Protein AF-A0A7S0SB51-F1 (afdb_monomer_lite)

Sequence (280 aa):
MEPLKCNVMHIVRYIAYLGTLGTIKASSMQPYLSAINRLYMDHKLQQVALGPLVVDAVAGLAGMQQAIATSSRRAPLPAAVAKAFHDKAGGQAADISAPLLLFRNNLSTITSFMYFNRSDTTHSLHEGDLSVDPIENSDRQIRLFPRQRKGQKRVAATKIDAALIPVDAHPRFASMIIEFKRRRADAYVAAGVKPPLQLWAIPGDRPSTWTSEYARAAGIFMDVAQPSQWTSVRCKSHWRSSRTDSLLRRLGEKQRCGPRLHRPNSATLKGGSFLLRLAF

Secondary structure (DSSP, 8-state):
-PPP---HHHHHHHHHHHHHH--S-GGG-HHHHHHHHHHHHHTTPPP-S-SHHHHHHHHHHHHHHS--------PPPPHHHHHHHHHHHHHHHH-TTS-HHHHHHHHHHHHHHHTT--HHHHTT-BGGGEEE--TT-SS-EEEE--S--TTSS---GGGSPPEEEETTT-HHHHHHHHHHHHHHHHHHHHHT-PPPSBTT--TT--TTT---HHHHHHHHTTTT---TT---------------------------------------------------

Organism: NCBI:txid81844

Structure (mmCIF, N/CA/C/O backbone):
data_AF-A0A7S0SB51-F1
#
_entry.id   AF-A0A7S0SB51-F1
#
loop_
_atom_site.group_PDB
_atom_site.id
_atom_site.type_symbol
_atom_site.label_atom_id
_atom_site.label_alt_id
_atom_site.label_comp_id
_atom_site.label_asym_id
_atom_site.label_entity_id
_atom_site.label_seq_id
_atom_site.pdbx_PDB_ins_code
_atom_site.Cartn_x
_atom_site.Cartn_y
_atom_site.Cartn_z
_atom_site.occupancy
_atom_site.B_iso_or_equiv
_atom_site.auth_seq_id
_atom_site.auth_comp_id
_atom_site.auth_asym_id
_atom_site.auth_atom_id
_atom_site.pdbx_PDB_model_num
ATOM 1 N N . MET A 1 1 ? -30.949 20.605 47.393 1.00 63.78 1 MET A N 1
ATOM 2 C CA . MET A 1 1 ? -31.693 19.368 47.077 1.00 63.78 1 MET A CA 1
ATOM 3 C C . MET A 1 1 ? -30.671 18.251 47.066 1.00 63.78 1 MET A C 1
ATOM 5 O O . MET A 1 1 ? -29.722 18.365 46.309 1.00 63.78 1 MET A O 1
ATOM 9 N N . GLU A 1 2 ? -30.781 17.259 47.946 1.00 75.81 2 GLU A N 1
ATOM 10 C CA . GLU A 1 2 ? -29.785 16.181 48.023 1.00 75.81 2 GLU A CA 1
ATOM 11 C C . GLU A 1 2 ? -29.862 15.290 46.764 1.00 75.81 2 GLU A C 1
ATOM 13 O O . GLU A 1 2 ? -30.969 14.933 46.347 1.00 75.81 2 GLU A O 1
ATOM 18 N N . PRO A 1 3 ? -28.733 14.953 46.111 1.00 78.38 3 PRO A N 1
ATOM 19 C CA . P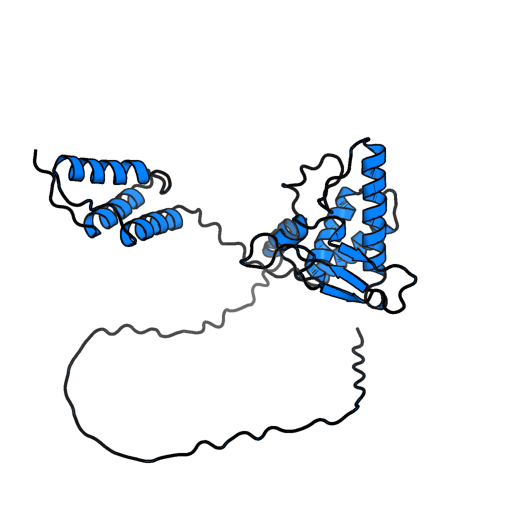RO A 1 3 ? -28.739 14.118 44.919 1.00 78.38 3 PRO A CA 1
ATOM 20 C C . PRO A 1 3 ? -29.144 12.684 45.268 1.00 78.38 3 PRO A C 1
ATOM 22 O O . PRO A 1 3 ? -28.721 12.120 46.277 1.00 78.38 3 PRO A O 1
ATOM 25 N N . LEU A 1 4 ? -29.936 12.064 44.391 1.00 83.31 4 LEU A N 1
ATOM 26 C CA . LEU A 1 4 ? -30.319 10.658 44.516 1.00 83.31 4 LEU A CA 1
ATOM 27 C C . LEU A 1 4 ? -29.074 9.771 44.604 1.00 83.31 4 LEU A C 1
ATOM 29 O O . LEU A 1 4 ? -28.186 9.861 43.751 1.00 83.31 4 LEU A O 1
ATOM 33 N N . LYS A 1 5 ? -29.038 8.881 45.603 1.00 84.69 5 LYS A N 1
ATOM 34 C CA . LYS A 1 5 ? -27.945 7.918 45.796 1.00 84.69 5 LYS A CA 1
ATOM 35 C C . LYS A 1 5 ? -27.856 6.966 44.601 1.00 84.69 5 LYS A C 1
ATOM 37 O O . LYS A 1 5 ? -28.712 6.110 44.390 1.00 84.69 5 LYS A O 1
ATOM 42 N N . CYS A 1 6 ? -26.789 7.110 43.826 1.00 87.06 6 CYS A N 1
ATOM 43 C CA . CYS A 1 6 ? -26.479 6.341 42.631 1.00 87.06 6 CYS A CA 1
ATOM 44 C C . CYS A 1 6 ? -25.198 5.530 42.867 1.00 87.06 6 CYS A C 1
ATOM 46 O O . CYS A 1 6 ? -24.332 5.928 43.639 1.00 87.06 6 CYS A O 1
ATOM 48 N N . ASN A 1 7 ? -25.068 4.386 42.198 1.00 91.12 7 ASN A N 1
ATOM 49 C CA . ASN A 1 7 ? -23.834 3.607 42.153 1.00 91.12 7 ASN A CA 1
ATOM 50 C C . ASN A 1 7 ? -23.435 3.399 40.686 1.00 91.12 7 ASN A C 1
ATOM 52 O O . ASN A 1 7 ? -24.185 3.747 39.772 1.00 91.12 7 ASN A O 1
ATOM 56 N N . VAL A 1 8 ? -22.265 2.808 40.448 1.00 93.19 8 VAL A N 1
ATOM 57 C CA . VAL A 1 8 ? -21.744 2.603 39.086 1.00 93.19 8 VAL A CA 1
ATOM 58 C C . VAL A 1 8 ? -22.710 1.780 38.216 1.00 93.19 8 VAL A C 1
ATOM 60 O O . VAL A 1 8 ? -22.876 2.070 37.034 1.00 93.19 8 VAL A O 1
ATOM 63 N N . MET A 1 9 ? -23.428 0.806 38.788 1.00 94.12 9 MET A N 1
ATOM 64 C CA . MET A 1 9 ? -24.384 -0.019 38.036 1.00 94.12 9 MET A CA 1
ATOM 65 C C . MET A 1 9 ? -25.590 0.775 37.531 1.00 94.12 9 MET A C 1
ATOM 67 O O . MET A 1 9 ? -26.112 0.480 36.456 1.00 94.12 9 MET A O 1
ATOM 71 N N . HIS A 1 10 ? -26.028 1.795 38.266 1.00 94.94 10 HIS A N 1
ATOM 72 C CA . HIS A 1 10 ? -27.070 2.703 37.793 1.00 94.94 10 HIS A CA 1
ATOM 73 C C . HIS A 1 10 ? -26.591 3.533 36.594 1.00 94.94 10 HIS A C 1
ATOM 75 O O . HIS A 1 10 ? -27.364 3.729 35.660 1.00 94.94 10 HIS A O 1
ATOM 81 N N . ILE A 1 11 ? -25.313 3.928 36.555 1.00 95.19 11 ILE A N 1
ATOM 82 C CA . ILE A 1 11 ? -24.723 4.615 35.393 1.00 95.19 11 ILE A CA 1
ATOM 83 C C . ILE A 1 11 ? -24.683 3.693 34.173 1.00 95.19 11 ILE A C 1
ATOM 85 O O . ILE A 1 11 ? -25.083 4.095 33.084 1.00 95.19 11 ILE A O 1
ATOM 89 N N . VAL A 1 12 ? -24.276 2.434 34.350 1.00 94.75 12 VAL A N 1
ATOM 90 C CA . VAL A 1 12 ? -24.283 1.437 33.265 1.00 94.75 12 VAL A CA 1
ATOM 91 C C . VAL A 1 12 ? -25.701 1.219 32.725 1.00 94.75 12 VAL A C 1
ATOM 93 O O . VAL A 1 12 ? -25.907 1.219 31.512 1.00 94.75 12 VAL A O 1
ATOM 96 N N . ARG A 1 13 ? -26.700 1.092 33.612 1.00 94.44 13 ARG A N 1
ATOM 97 C CA . ARG A 1 13 ? -28.117 0.977 33.221 1.00 94.44 13 ARG A CA 1
ATOM 98 C C . ARG A 1 13 ? -28.613 2.218 32.486 1.00 94.44 13 ARG A C 1
ATOM 100 O O . ARG A 1 13 ? -29.342 2.080 31.511 1.00 94.44 13 ARG A O 1
ATOM 107 N N . TYR A 1 14 ? -28.202 3.405 32.923 1.00 93.94 14 TYR A N 1
ATOM 108 C CA . TYR A 1 14 ? -28.533 4.659 32.255 1.00 93.94 14 TYR A CA 1
ATOM 109 C C . TYR A 1 14 ? -27.960 4.710 30.833 1.00 93.94 14 TYR A C 1
ATOM 111 O O . TYR A 1 14 ? -28.700 4.999 29.899 1.00 93.94 14 TYR A O 1
ATOM 119 N N . ILE A 1 15 ? -26.691 4.335 30.637 1.00 93.69 15 ILE A N 1
ATOM 120 C CA . ILE A 1 15 ? -26.066 4.252 29.303 1.00 93.69 15 ILE A CA 1
ATOM 121 C C . ILE A 1 15 ? -26.813 3.254 28.409 1.00 93.69 15 ILE A C 1
ATOM 123 O O . ILE A 1 15 ? -27.114 3.567 27.258 1.00 93.69 15 ILE A O 1
ATOM 127 N N . ALA A 1 16 ? -27.152 2.074 28.936 1.00 91.50 16 ALA A N 1
ATOM 128 C CA . ALA A 1 16 ? -27.922 1.076 28.197 1.00 91.50 16 ALA A CA 1
ATOM 129 C C . ALA A 1 16 ? -29.308 1.609 27.801 1.00 91.50 16 ALA A C 1
ATOM 131 O O . ALA A 1 16 ? -29.707 1.471 26.647 1.00 91.50 16 ALA A O 1
ATOM 132 N N . TYR A 1 17 ? -30.008 2.278 28.723 1.00 92.19 17 TYR A N 1
ATOM 133 C CA . TYR A 1 17 ? -31.295 2.918 28.453 1.00 92.19 17 TYR A CA 1
ATOM 134 C C . TYR A 1 17 ? -31.185 3.979 27.350 1.00 92.19 17 TYR A C 1
ATOM 136 O O . TYR A 1 17 ? -31.939 3.925 26.379 1.00 92.19 17 TYR A O 1
ATOM 144 N N . LEU A 1 18 ? -30.202 4.883 27.419 1.00 89.25 18 LEU A N 1
ATOM 145 C CA . LEU A 1 18 ? -29.954 5.851 26.343 1.00 89.25 18 LEU A CA 1
ATOM 146 C C . LEU A 1 18 ? -29.673 5.163 24.999 1.00 89.25 18 LEU A C 1
ATOM 148 O O . LEU A 1 18 ? -30.124 5.638 23.957 1.00 89.25 18 LEU A O 1
ATOM 152 N N . GLY A 1 19 ? -28.981 4.023 25.023 1.00 85.81 19 GLY A N 1
ATOM 153 C CA . GLY A 1 19 ? -28.773 3.184 23.847 1.00 85.81 19 GLY A CA 1
ATOM 154 C C . GLY A 1 19 ? -30.068 2.646 23.242 1.00 85.81 19 GLY A C 1
ATOM 155 O O . GLY A 1 19 ? -30.216 2.683 22.024 1.00 85.81 19 GLY A O 1
ATOM 156 N N . THR A 1 20 ? -31.025 2.211 24.070 1.00 85.12 20 THR A N 1
ATOM 157 C CA . THR A 1 20 ? -32.335 1.720 23.596 1.00 85.12 20 THR A CA 1
ATOM 158 C C . THR A 1 20 ? -33.191 2.802 22.943 1.00 85.12 20 THR A C 1
ATOM 160 O O . THR A 1 20 ? -33.968 2.495 22.046 1.00 85.12 20 THR A O 1
ATOM 163 N N . LEU A 1 21 ? -33.019 4.068 23.338 1.00 86.62 21 LEU A N 1
ATOM 164 C CA . LEU A 1 21 ? -33.712 5.191 22.704 1.00 86.62 21 LEU A CA 1
ATOM 165 C C . LEU A 1 21 ? -33.183 5.481 21.293 1.00 86.62 21 LEU A C 1
ATOM 167 O O . LEU A 1 21 ? -33.883 6.091 20.492 1.00 86.62 21 LEU A O 1
ATOM 171 N N . GLY A 1 22 ? -31.942 5.087 20.985 1.00 81.69 22 GLY A N 1
ATOM 172 C CA . GLY A 1 22 ? -31.331 5.269 19.664 1.00 81.69 22 GLY A CA 1
ATOM 173 C C . GLY A 1 22 ? -31.054 6.726 19.267 1.00 81.69 22 GLY A C 1
ATOM 174 O O . GLY A 1 22 ? -30.570 6.980 18.167 1.00 81.69 22 GLY A O 1
ATOM 175 N N . THR A 1 23 ? -31.327 7.694 20.144 1.00 84.31 23 THR A N 1
ATOM 176 C CA . THR A 1 23 ? -31.226 9.132 19.849 1.00 84.31 23 THR A CA 1
ATOM 177 C C . THR A 1 23 ? -29.846 9.722 20.128 1.00 84.31 23 THR A C 1
ATOM 179 O O . THR A 1 23 ? -29.511 10.772 19.579 1.00 84.31 23 THR A O 1
ATOM 182 N N . ILE A 1 24 ? -29.022 9.074 20.961 1.00 85.62 24 ILE A N 1
ATOM 183 C CA . ILE A 1 24 ? -27.742 9.634 21.411 1.00 85.62 24 ILE A CA 1
ATOM 184 C C . ILE A 1 24 ? -26.576 8.743 20.995 1.00 85.62 24 ILE A C 1
ATOM 186 O O . ILE A 1 24 ? -26.528 7.563 21.331 1.00 85.62 24 ILE A O 1
ATOM 190 N N . LYS A 1 25 ? -25.588 9.329 20.312 1.00 86.00 25 LYS A N 1
ATOM 191 C CA . LYS A 1 25 ? -24.349 8.645 19.920 1.00 86.00 25 LYS A CA 1
ATOM 192 C C . LYS A 1 25 ? -23.426 8.416 21.119 1.00 86.00 25 LYS A C 1
ATOM 194 O O . LYS A 1 25 ? -23.306 9.280 21.986 1.00 86.00 25 LYS A O 1
ATOM 199 N N . ALA A 1 26 ? -22.677 7.316 21.114 1.00 88.81 26 ALA A N 1
ATOM 200 C CA . ALA A 1 26 ? -21.684 6.996 22.140 1.00 88.81 26 ALA A CA 1
ATOM 201 C C . ALA A 1 26 ? -20.622 8.101 22.298 1.00 88.81 26 ALA A C 1
ATOM 203 O O . ALA A 1 26 ? -20.238 8.447 23.413 1.00 88.81 26 ALA A O 1
ATOM 204 N N . SER A 1 27 ? -20.211 8.735 21.191 1.00 87.56 27 SER A N 1
ATOM 205 C CA . SER A 1 27 ? -19.288 9.883 21.194 1.00 87.56 27 SER A CA 1
ATOM 206 C C . SER A 1 27 ? -19.827 11.105 21.946 1.00 87.56 27 SER A C 1
ATOM 208 O O . SER A 1 27 ? -19.060 11.978 22.338 1.00 87.56 27 SER A O 1
ATOM 210 N N . SER A 1 28 ? -21.142 11.175 22.149 1.00 89.75 28 SER A N 1
ATOM 211 C CA . SER A 1 28 ? -21.836 12.262 22.837 1.00 89.75 28 SER A CA 1
ATOM 212 C C . SER A 1 28 ? -22.124 11.942 24.308 1.00 89.75 28 SER A C 1
ATOM 214 O O . SER A 1 28 ? -22.851 12.697 24.943 1.00 89.75 28 SER A O 1
ATOM 216 N N . MET A 1 29 ? -21.582 10.852 24.872 1.00 90.38 29 MET A N 1
ATOM 217 C CA . MET A 1 29 ? -21.820 10.462 26.274 1.00 90.38 29 MET A CA 1
ATOM 218 C C . MET A 1 29 ? -21.083 11.322 27.295 1.00 90.38 29 MET A C 1
ATOM 220 O O . MET A 1 29 ? -21.582 11.527 28.401 1.00 90.38 29 MET A O 1
ATOM 224 N N . GLN A 1 30 ? -19.922 11.866 26.931 1.00 90.88 30 GLN A N 1
ATOM 225 C CA . GLN A 1 30 ? -19.060 12.559 27.885 1.00 90.88 30 GLN A CA 1
ATOM 226 C C . GLN A 1 30 ? -19.719 13.760 28.595 1.00 90.88 30 GLN A C 1
ATOM 228 O O . GLN A 1 30 ? -19.530 13.886 29.808 1.00 90.88 30 GLN A O 1
ATOM 233 N N . PRO A 1 31 ? -20.522 14.612 27.924 1.00 92.19 31 PRO A N 1
ATOM 234 C CA . PRO A 1 31 ? -21.255 15.685 28.596 1.00 92.19 31 PRO A CA 1
ATOM 235 C C . PRO A 1 31 ? -22.214 15.189 29.690 1.00 92.19 31 PRO A C 1
ATOM 237 O O . PRO A 1 31 ? -22.250 15.773 30.770 1.00 92.19 31 PRO A O 1
ATOM 240 N N . TYR A 1 32 ? -22.934 14.085 29.457 1.00 92.25 32 TYR A N 1
ATOM 241 C CA . TYR A 1 32 ? -23.887 13.519 30.422 1.00 92.25 32 TYR A CA 1
ATOM 242 C C . TYR A 1 32 ? -23.179 12.979 31.666 1.00 92.25 32 TYR A C 1
ATOM 244 O O . TYR A 1 32 ? -23.544 13.310 32.793 1.00 92.25 32 TYR A O 1
ATOM 252 N N . LEU A 1 33 ? -22.122 12.186 31.465 1.00 94.38 33 LEU A N 1
ATOM 253 C CA . LEU A 1 33 ? -21.337 11.614 32.563 1.00 94.38 33 LEU A CA 1
ATOM 254 C C . LEU A 1 33 ? -20.647 12.714 33.382 1.00 94.38 33 LEU A C 1
ATOM 256 O O . LEU A 1 33 ? -20.611 12.652 34.612 1.00 94.38 33 LEU A O 1
ATOM 260 N N . SER A 1 34 ? -20.159 13.759 32.709 1.00 94.38 34 SER A N 1
ATOM 261 C CA . SER A 1 34 ? -19.536 14.913 33.365 1.00 94.38 34 SER A CA 1
ATOM 262 C C . SER A 1 34 ? -20.545 15.715 34.190 1.00 94.38 34 SER A C 1
ATOM 264 O O . SER A 1 34 ? -20.219 16.126 35.301 1.00 94.38 34 SER A O 1
ATOM 266 N N . ALA A 1 35 ? -21.775 15.897 33.696 1.00 93.44 35 ALA A N 1
ATOM 267 C CA . ALA A 1 35 ? -22.843 16.570 34.437 1.00 93.44 35 ALA A CA 1
ATOM 268 C C . ALA A 1 35 ? -23.228 15.809 35.717 1.00 93.44 35 ALA A C 1
ATOM 270 O O . ALA A 1 35 ? -23.349 16.417 36.780 1.00 93.44 35 ALA A O 1
ATOM 271 N N . ILE A 1 36 ? -23.339 14.478 35.642 1.00 92.38 36 ILE A N 1
ATOM 272 C CA . ILE A 1 36 ? -23.607 13.622 36.811 1.00 92.38 36 ILE A CA 1
ATOM 273 C C . ILE A 1 36 ? -22.480 13.754 37.843 1.00 92.38 36 ILE A C 1
ATOM 275 O O . ILE A 1 36 ? -22.740 13.965 39.027 1.00 92.38 36 ILE A O 1
ATOM 279 N N . ASN A 1 37 ? -21.223 13.677 37.402 1.00 94.00 37 ASN A N 1
ATOM 280 C CA . ASN A 1 37 ? -20.075 13.810 38.297 1.00 94.00 37 ASN A CA 1
ATOM 281 C C . ASN A 1 37 ? -19.975 15.211 38.917 1.00 94.00 37 ASN A C 1
ATOM 283 O O . ASN A 1 37 ? -19.605 15.320 40.084 1.00 94.00 37 ASN A O 1
ATOM 287 N N . ARG A 1 38 ? -20.334 16.269 38.178 1.00 93.50 38 ARG A N 1
ATOM 288 C CA . ARG A 1 38 ? -20.372 17.643 38.695 1.00 93.50 38 ARG A CA 1
ATOM 289 C C . ARG A 1 38 ? -21.411 17.800 39.802 1.00 93.50 38 ARG A C 1
ATOM 291 O O . ARG A 1 38 ? -21.074 18.307 40.862 1.00 93.50 38 ARG A O 1
ATOM 298 N N . LEU A 1 39 ? -22.619 17.268 39.609 1.00 91.94 39 LEU A N 1
ATOM 299 C CA . LEU A 1 39 ? -23.660 17.277 40.641 1.00 91.94 39 LEU A CA 1
ATOM 300 C C . LEU A 1 39 ? -23.185 16.602 41.939 1.00 91.94 39 LEU A C 1
ATOM 302 O O . LEU A 1 39 ? -23.449 17.102 43.032 1.00 91.94 39 LEU A O 1
ATOM 306 N N . TYR A 1 40 ? -22.475 15.478 41.820 1.00 92.31 40 TYR A N 1
ATOM 307 C CA . TYR A 1 40 ? -21.906 14.764 42.964 1.00 92.31 40 TYR A CA 1
ATOM 308 C C . TYR A 1 40 ? -20.789 15.560 43.644 1.00 92.31 40 TYR A C 1
ATOM 310 O O . TYR A 1 40 ? -20.769 15.653 44.871 1.00 92.31 40 TYR A O 1
ATOM 318 N N . MET A 1 41 ? -19.908 16.192 42.866 1.00 92.50 41 MET A N 1
ATOM 319 C CA . MET A 1 41 ? -18.865 17.072 43.396 1.00 92.50 41 MET A CA 1
ATOM 320 C C . MET A 1 41 ? -19.435 18.265 44.163 1.00 92.50 41 MET A C 1
ATOM 322 O O . MET A 1 41 ? -18.958 18.553 45.258 1.00 92.50 41 MET A O 1
ATOM 326 N N . ASP A 1 42 ? -20.466 18.921 43.626 1.00 93.19 42 ASP A N 1
ATOM 327 C CA . ASP A 1 42 ? -21.108 20.081 44.257 1.00 93.19 42 ASP A CA 1
ATOM 328 C C . ASP A 1 42 ? -21.703 19.718 45.634 1.00 93.19 42 ASP A C 1
ATOM 330 O O . ASP A 1 42 ? -21.780 20.556 46.531 1.00 93.19 42 ASP A O 1
ATOM 334 N N . HIS A 1 43 ? -22.042 18.439 45.835 1.00 90.94 43 HIS A N 1
ATOM 335 C CA . HIS A 1 43 ? -22.533 17.884 47.100 1.00 90.94 43 HIS A CA 1
ATOM 336 C C . HIS A 1 43 ? -21.452 17.177 47.930 1.00 90.94 43 HIS A C 1
ATOM 338 O O . HIS A 1 43 ? -21.770 16.517 48.917 1.00 90.94 43 HIS A O 1
ATOM 344 N N . LYS A 1 44 ? -20.173 17.316 47.556 1.00 90.75 44 LYS A N 1
ATOM 345 C CA . LYS A 1 44 ? -19.020 16.680 48.219 1.00 90.75 44 LYS A CA 1
ATOM 346 C C . LYS A 1 44 ? -19.126 15.149 48.298 1.00 90.75 44 LYS A C 1
ATOM 348 O O . LYS A 1 44 ? -18.605 14.531 49.224 1.00 90.75 44 LYS A O 1
ATOM 353 N N . LEU A 1 45 ? -19.791 14.534 47.322 1.00 89.88 45 LEU A N 1
ATOM 354 C CA . LEU A 1 45 ? -19.929 13.086 47.190 1.00 89.88 45 LEU A CA 1
ATOM 355 C C . LEU A 1 45 ? -18.903 12.517 46.205 1.00 89.88 45 LEU A C 1
ATOM 357 O O . LEU A 1 45 ? -18.415 13.201 45.303 1.00 89.88 45 LEU A O 1
ATOM 361 N N . GLN A 1 46 ? -18.606 11.226 46.353 1.00 89.56 46 GLN A N 1
ATOM 362 C CA . GLN A 1 46 ? -17.730 10.509 45.433 1.00 89.56 46 GLN A CA 1
ATOM 363 C C . GLN A 1 46 ? -18.379 10.380 44.052 1.00 89.56 46 GLN A C 1
ATOM 365 O O . GLN A 1 46 ? -19.510 9.925 43.925 1.00 89.56 46 GLN A O 1
ATOM 370 N N . GLN A 1 47 ? -17.633 10.727 43.009 1.00 91.56 47 GLN A N 1
ATOM 371 C CA . GLN A 1 47 ? -18.066 10.587 41.621 1.00 91.56 47 GLN A CA 1
ATOM 372 C C . GLN A 1 47 ? -18.357 9.123 41.263 1.00 91.56 47 GLN A C 1
ATOM 374 O O . GLN A 1 47 ? -17.576 8.225 41.578 1.00 91.56 47 GLN A O 1
ATOM 379 N N . VAL A 1 48 ? -19.474 8.892 40.572 1.00 92.38 48 VAL A N 1
ATOM 380 C CA . VAL A 1 48 ? -19.987 7.543 40.266 1.00 92.38 48 VAL A CA 1
ATOM 381 C C . VAL A 1 48 ? -19.965 7.202 38.778 1.00 92.38 48 VAL A C 1
ATOM 383 O O . VAL A 1 48 ? -20.031 6.029 38.420 1.00 92.38 48 VAL A O 1
ATOM 386 N N . ALA A 1 49 ? -19.852 8.203 37.900 1.00 92.31 49 ALA A N 1
ATOM 387 C CA . ALA A 1 49 ? -19.826 8.033 36.450 1.00 92.31 49 ALA A CA 1
ATOM 388 C C . ALA A 1 49 ? -18.385 8.026 35.912 1.00 92.31 49 ALA A C 1
ATOM 390 O O . ALA A 1 49 ? -18.065 8.716 34.945 1.00 92.31 49 ALA A O 1
ATOM 391 N N . LEU A 1 50 ? -17.501 7.282 36.581 1.00 90.00 50 LEU A N 1
ATOM 392 C CA . LEU A 1 50 ? -16.092 7.100 36.227 1.00 90.00 50 LEU A CA 1
ATOM 393 C C . LEU A 1 50 ? -15.688 5.628 36.367 1.00 90.00 50 LEU A C 1
ATOM 395 O O . LEU A 1 50 ? -16.378 4.827 36.996 1.00 90.00 50 LEU A O 1
ATOM 399 N N . GLY A 1 51 ? -14.525 5.294 35.810 1.00 91.62 51 GLY A N 1
ATOM 400 C CA . GLY A 1 51 ? -13.886 3.991 35.974 1.00 91.62 51 GLY A CA 1
ATOM 401 C C . GLY A 1 51 ? -14.146 3.005 34.828 1.00 91.62 51 GLY A C 1
ATOM 402 O O . GLY A 1 51 ? -14.931 3.291 33.919 1.00 91.62 51 GLY A O 1
ATOM 403 N N . PRO A 1 52 ? -13.477 1.836 34.860 1.00 91.19 52 PRO A N 1
ATOM 404 C CA . PRO A 1 52 ? -13.429 0.904 33.730 1.00 91.19 52 PRO A CA 1
ATOM 405 C C . PRO A 1 52 ? -14.806 0.432 33.265 1.00 91.19 52 PRO A C 1
ATOM 407 O O . PRO A 1 52 ? -15.076 0.403 32.074 1.00 91.19 52 PRO A O 1
ATOM 410 N N . LEU A 1 53 ? -15.721 0.164 34.200 1.00 92.88 53 LEU A N 1
ATOM 411 C CA . LEU A 1 53 ? -17.048 -0.351 33.864 1.00 92.88 53 LEU A CA 1
ATOM 412 C C . LEU A 1 53 ? -17.905 0.660 33.079 1.00 92.88 53 LEU A C 1
ATOM 414 O O . LEU A 1 53 ? -18.687 0.275 32.212 1.00 92.88 53 LEU A O 1
ATOM 418 N N . VAL A 1 54 ? -17.748 1.957 33.358 1.00 93.56 54 VAL A N 1
ATOM 419 C CA . VAL A 1 54 ? -18.429 3.028 32.612 1.00 93.56 54 VAL A CA 1
ATOM 420 C C . VAL A 1 54 ? -17.822 3.160 31.215 1.00 93.56 54 VAL A C 1
ATOM 422 O O . VAL A 1 54 ? -18.556 3.304 30.240 1.00 93.56 54 VAL A O 1
ATOM 425 N N . VAL A 1 55 ? -16.493 3.052 31.105 1.00 92.94 55 VAL A N 1
ATOM 426 C CA . VAL A 1 55 ? -15.779 3.056 29.818 1.00 92.94 55 VAL A CA 1
ATOM 427 C C . VAL A 1 55 ? -16.227 1.881 28.947 1.00 92.94 55 VAL A C 1
ATOM 429 O O . VAL A 1 55 ? -16.577 2.087 27.785 1.00 92.94 55 VAL A O 1
ATOM 432 N N . ASP A 1 56 ? -16.298 0.680 29.518 1.00 92.31 56 ASP A N 1
ATOM 433 C CA . ASP A 1 56 ? -16.740 -0.527 28.819 1.00 92.31 56 ASP A CA 1
ATOM 434 C C . ASP A 1 56 ? -18.204 -0.422 28.375 1.00 92.31 56 ASP A C 1
ATOM 436 O O . ASP A 1 56 ? -18.544 -0.831 27.266 1.00 92.31 56 ASP A O 1
ATOM 440 N N . ALA A 1 57 ? -19.074 0.189 29.186 1.00 92.88 57 ALA A N 1
ATOM 441 C CA . ALA A 1 57 ? -20.466 0.431 28.812 1.00 92.88 57 ALA A CA 1
ATOM 442 C C . ALA A 1 57 ? -20.592 1.405 27.624 1.00 92.88 57 ALA A C 1
ATOM 444 O O . ALA A 1 57 ? -21.360 1.147 26.695 1.00 92.88 57 ALA A O 1
ATOM 445 N N . VAL A 1 58 ? -19.817 2.497 27.610 1.00 93.00 58 VAL A N 1
ATOM 446 C CA . VAL A 1 58 ? -19.778 3.438 26.474 1.00 93.00 58 VAL A CA 1
ATOM 447 C C . VAL A 1 58 ? -19.203 2.764 25.225 1.00 93.00 58 VAL A C 1
ATOM 449 O O . VAL A 1 58 ? -19.722 2.964 24.127 1.00 93.00 58 VAL A O 1
ATOM 452 N N . ALA A 1 59 ? -18.171 1.932 25.377 1.00 90.00 59 ALA A N 1
ATOM 453 C CA . ALA A 1 59 ? -17.604 1.154 24.280 1.00 90.00 59 ALA A CA 1
ATOM 454 C C . ALA A 1 59 ? -18.607 0.127 23.726 1.00 90.00 59 ALA A C 1
ATOM 456 O O . ALA A 1 59 ? -18.730 -0.013 22.509 1.00 90.00 59 ALA A O 1
ATOM 457 N N . GLY A 1 60 ? -19.372 -0.538 24.595 1.00 89.50 60 GLY A N 1
ATOM 458 C CA . GLY A 1 60 ? -20.462 -1.433 24.212 1.00 89.50 60 GLY A CA 1
ATOM 459 C C . GLY A 1 60 ? -21.539 -0.711 23.403 1.00 89.50 60 GLY A C 1
ATOM 460 O O . GLY A 1 60 ? -21.907 -1.174 22.325 1.00 89.50 60 GLY A O 1
ATOM 461 N N . LEU A 1 61 ? -21.968 0.473 23.856 1.00 90.00 61 LEU A N 1
ATOM 462 C CA . LEU A 1 61 ? -22.894 1.328 23.108 1.00 90.00 61 LEU A CA 1
ATOM 463 C C . LEU A 1 61 ? -22.321 1.726 21.740 1.00 90.00 61 LEU A C 1
ATOM 465 O O . LEU A 1 61 ? -23.020 1.644 20.732 1.00 90.00 61 LEU A O 1
ATOM 469 N N . ALA A 1 62 ? -21.043 2.111 21.683 1.00 88.38 62 ALA A N 1
ATOM 470 C CA . ALA A 1 62 ? -20.372 2.430 20.425 1.00 88.38 62 ALA A CA 1
ATOM 471 C C . ALA A 1 62 ? -20.354 1.227 19.471 1.00 88.38 62 ALA A C 1
ATOM 473 O O . ALA A 1 62 ? -20.576 1.398 18.276 1.00 88.38 62 ALA A O 1
ATOM 474 N N . GLY A 1 63 ? -20.132 0.018 19.991 1.00 84.56 63 GLY A N 1
ATOM 475 C CA . GLY A 1 63 ? -20.193 -1.224 19.223 1.00 84.56 63 GLY A CA 1
ATOM 476 C C . GLY A 1 63 ? -21.591 -1.523 18.681 1.00 84.56 63 GLY A C 1
ATOM 477 O O . GLY A 1 63 ? -21.719 -1.910 17.527 1.00 84.56 63 GLY A O 1
ATOM 478 N N . MET A 1 64 ? -22.643 -1.285 19.469 1.00 82.69 64 MET A N 1
ATOM 479 C CA . MET A 1 64 ? -24.036 -1.463 19.031 1.00 82.69 64 MET A CA 1
ATOM 480 C C . MET A 1 64 ? -24.473 -0.439 17.974 1.00 82.69 64 MET A C 1
ATOM 482 O O . MET A 1 64 ? -25.359 -0.719 17.174 1.00 82.69 64 MET A O 1
ATOM 486 N N . GLN A 1 65 ? -23.871 0.752 17.986 1.00 81.62 65 GLN A N 1
ATOM 487 C CA . GLN A 1 65 ? -24.167 1.838 17.046 1.00 81.62 65 GLN A CA 1
ATOM 488 C C . GLN A 1 65 ? -23.315 1.806 15.781 1.00 81.62 65 GLN A C 1
ATOM 490 O O . GLN A 1 65 ? -23.611 2.528 14.826 1.00 81.62 65 GLN A O 1
ATOM 495 N N . GLN A 1 66 ? -22.250 1.003 15.755 1.00 74.81 66 GLN A N 1
ATOM 496 C CA . GLN A 1 66 ? -21.574 0.713 14.502 1.00 74.81 66 GLN A CA 1
ATOM 497 C C . GLN A 1 66 ? -22.588 0.027 13.595 1.00 74.81 66 GLN A C 1
ATOM 499 O O . GLN A 1 66 ? -23.186 -0.981 13.971 1.00 74.81 66 GLN A O 1
ATOM 504 N N . ALA A 1 67 ? -22.797 0.598 12.405 1.00 60.47 67 ALA A N 1
ATOM 505 C CA . ALA A 1 67 ? -23.554 -0.079 11.367 1.00 60.47 67 ALA A CA 1
ATOM 506 C C . ALA A 1 67 ? -23.026 -1.512 11.277 1.00 60.47 67 ALA A C 1
ATOM 508 O O . ALA A 1 67 ? -21.805 -1.707 11.266 1.00 60.47 67 ALA A O 1
ATOM 509 N N . ILE A 1 68 ? -23.927 -2.496 11.222 1.00 53.00 68 ILE A N 1
ATOM 510 C CA . ILE A 1 68 ? -23.585 -3.886 10.913 1.00 53.00 68 ILE A CA 1
ATOM 511 C C . ILE A 1 68 ? -23.153 -3.911 9.439 1.00 53.00 68 ILE A C 1
ATOM 513 O O . ILE A 1 68 ? -23.816 -4.459 8.569 1.00 53.00 68 ILE A O 1
ATOM 517 N N . ALA A 1 69 ? -22.042 -3.253 9.122 1.00 48.03 69 ALA A N 1
ATOM 518 C CA . ALA A 1 69 ? -21.232 -3.619 7.996 1.00 48.03 69 ALA A CA 1
ATOM 519 C C . ALA A 1 69 ? -20.659 -4.962 8.417 1.00 48.03 69 ALA A C 1
ATOM 521 O O . ALA A 1 69 ? -19.726 -5.027 9.222 1.00 48.03 69 ALA A O 1
ATOM 522 N N . THR A 1 70 ? -21.280 -6.039 7.939 1.00 47.19 70 THR A N 1
ATOM 523 C CA . THR A 1 70 ? -20.677 -7.365 7.911 1.00 47.19 70 THR A CA 1
ATOM 524 C C . THR A 1 70 ? -19.243 -7.125 7.484 1.00 47.19 70 THR A C 1
ATOM 526 O O . THR A 1 70 ? -19.022 -6.657 6.366 1.00 47.19 70 THR A O 1
ATOM 529 N N . SER A 1 71 ? -18.271 -7.294 8.391 1.00 46.53 71 SER A N 1
ATOM 530 C CA . SER A 1 71 ? -16.882 -7.053 8.023 1.00 46.53 71 SER A CA 1
ATOM 531 C C . SER A 1 71 ? -16.657 -7.927 6.802 1.00 46.53 71 SER A C 1
ATOM 533 O O . SER A 1 71 ? -16.824 -9.144 6.930 1.00 46.53 71 SER A O 1
ATOM 535 N N . SER A 1 72 ? -16.410 -7.332 5.628 1.00 52.66 72 SER A N 1
ATOM 536 C CA . SER A 1 72 ? -16.251 -8.106 4.400 1.00 52.66 72 SER A CA 1
ATOM 537 C C . SER A 1 72 ? -15.229 -9.175 4.739 1.00 52.66 72 SER A C 1
ATOM 539 O O . SER A 1 72 ? -14.106 -8.827 5.136 1.00 52.66 72 SER A O 1
ATOM 541 N N . ARG A 1 73 ? -15.633 -10.450 4.734 1.00 52.19 73 ARG A N 1
ATOM 542 C CA . ARG A 1 73 ? -14.720 -11.538 5.067 1.00 52.19 73 ARG A CA 1
ATOM 543 C C . ARG A 1 73 ? -13.542 -11.338 4.131 1.00 52.19 73 ARG A C 1
ATOM 545 O O . ARG A 1 73 ? -13.718 -11.383 2.924 1.00 52.19 73 ARG A O 1
ATOM 552 N N . ARG A 1 74 ? -12.370 -10.992 4.662 1.00 58.56 74 ARG A N 1
ATOM 553 C CA . ARG A 1 74 ? -11.213 -10.703 3.815 1.00 58.56 74 ARG A CA 1
ATOM 554 C C . ARG A 1 74 ? -10.771 -12.038 3.231 1.00 58.56 74 ARG A C 1
ATOM 556 O O . ARG A 1 74 ? -10.059 -12.782 3.901 1.00 58.56 74 ARG A O 1
ATOM 563 N N . ALA A 1 75 ? -11.268 -12.386 2.046 1.00 65.44 75 ALA A N 1
ATOM 564 C CA . ALA A 1 75 ? -10.750 -13.531 1.323 1.00 65.44 75 ALA A CA 1
ATOM 565 C C . ALA A 1 75 ? -9.390 -13.163 0.732 1.00 65.44 75 ALA A C 1
ATOM 567 O O . ALA A 1 75 ? -9.202 -12.028 0.280 1.00 65.44 75 ALA A O 1
ATOM 568 N N . PRO A 1 76 ? -8.436 -14.104 0.740 1.00 72.06 76 PRO A N 1
ATOM 569 C CA . PRO A 1 76 ? -7.231 -13.944 -0.052 1.00 72.06 76 PRO A CA 1
ATOM 570 C C . PRO A 1 76 ? -7.616 -13.810 -1.530 1.00 72.06 76 PRO A C 1
ATOM 572 O O . PRO A 1 76 ? -8.543 -14.475 -1.998 1.00 72.06 76 PRO A O 1
ATOM 575 N N . LEU A 1 77 ? -6.904 -12.952 -2.262 1.00 79.62 77 LEU A N 1
ATOM 576 C CA . LEU A 1 77 ? -7.058 -12.846 -3.711 1.00 79.62 77 LEU A CA 1
ATOM 577 C C . LEU A 1 77 ? -6.739 -14.216 -4.343 1.00 79.62 77 LEU A C 1
ATOM 579 O O . LEU A 1 77 ? -5.659 -14.749 -4.078 1.00 79.62 77 LEU A O 1
ATOM 583 N N . PRO A 1 78 ? -7.625 -14.810 -5.164 1.00 86.00 78 PRO A N 1
ATOM 584 C CA . PRO A 1 78 ? -7.329 -16.081 -5.814 1.00 86.00 78 PRO A CA 1
ATOM 585 C C . PRO A 1 78 ? -6.115 -15.970 -6.745 1.00 86.00 78 PRO A C 1
ATOM 587 O O . PRO A 1 78 ? -5.990 -15.000 -7.496 1.00 86.00 78 PRO A O 1
ATOM 590 N N . ALA A 1 79 ? -5.249 -16.987 -6.753 1.00 87.62 79 ALA A N 1
ATOM 591 C CA . ALA A 1 79 ? -4.015 -16.979 -7.546 1.00 87.62 79 ALA A CA 1
ATOM 592 C C . ALA A 1 79 ? -4.267 -16.786 -9.053 1.00 87.62 79 ALA A C 1
ATOM 594 O O . ALA A 1 79 ? -3.532 -16.055 -9.711 1.00 87.62 79 ALA A O 1
ATOM 595 N N . ALA A 1 80 ? -5.347 -17.365 -9.591 1.00 89.00 80 ALA A N 1
ATOM 596 C CA . ALA A 1 80 ? -5.739 -17.176 -10.990 1.00 89.00 80 ALA A CA 1
ATOM 597 C C . ALA A 1 80 ? -6.034 -15.701 -11.323 1.00 89.00 80 ALA A C 1
ATOM 599 O O . ALA A 1 80 ? -5.653 -15.204 -12.382 1.00 89.00 80 ALA A O 1
ATOM 600 N N . VAL A 1 81 ? -6.658 -14.977 -10.390 1.00 87.25 81 VAL A N 1
ATOM 601 C CA . VAL A 1 81 ? -6.955 -13.548 -10.543 1.00 87.25 81 VAL A CA 1
ATOM 602 C C . VAL A 1 81 ? -5.671 -12.727 -10.426 1.00 87.25 81 VAL A C 1
ATOM 604 O O . VAL A 1 81 ? -5.431 -11.843 -11.246 1.00 87.25 81 VAL A O 1
ATOM 607 N N . ALA A 1 82 ? -4.804 -13.052 -9.462 1.00 89.69 82 ALA A N 1
ATOM 608 C CA . ALA A 1 82 ? -3.491 -12.421 -9.336 1.00 89.69 82 ALA A CA 1
ATOM 609 C C . ALA A 1 82 ? -2.647 -12.600 -10.610 1.00 89.69 82 ALA A C 1
ATOM 611 O O . ALA A 1 82 ? -2.029 -11.644 -11.079 1.00 89.69 82 ALA A O 1
ATOM 612 N N . LYS A 1 83 ? -2.691 -13.788 -11.227 1.00 91.44 83 LYS A N 1
ATOM 613 C CA . LYS A 1 83 ? -2.040 -14.065 -12.512 1.00 91.44 83 LYS A CA 1
ATOM 614 C C . LYS A 1 83 ? -2.614 -13.214 -13.647 1.00 91.44 83 LYS A C 1
ATOM 616 O O . LYS A 1 83 ? -1.849 -12.659 -14.426 1.00 91.44 83 LYS A O 1
ATOM 621 N N . ALA A 1 84 ? -3.935 -13.048 -13.722 1.00 91.38 84 ALA A N 1
ATOM 622 C CA . ALA A 1 84 ? -4.550 -12.187 -14.733 1.00 91.38 84 ALA A CA 1
ATOM 623 C C . ALA A 1 84 ? -4.094 -10.722 -14.599 1.00 91.38 84 ALA A C 1
ATOM 625 O O . ALA A 1 84 ? -3.816 -10.065 -15.603 1.00 91.38 84 ALA A O 1
ATOM 626 N N . PHE A 1 85 ? -3.966 -10.213 -13.369 1.00 92.06 85 PHE A N 1
ATOM 627 C CA . PHE A 1 85 ? -3.373 -8.896 -13.125 1.00 92.06 85 PHE A CA 1
ATOM 628 C C . PHE A 1 85 ? -1.896 -8.853 -13.522 1.00 92.06 85 PHE A C 1
ATOM 630 O O . PHE A 1 85 ? -1.481 -7.890 -14.165 1.00 92.06 85 PHE A O 1
ATOM 637 N N . HIS A 1 86 ? -1.129 -9.898 -13.197 1.00 94.38 86 HIS A N 1
ATOM 638 C CA . HIS A 1 86 ? 0.275 -10.043 -13.586 1.00 94.38 86 HIS A CA 1
ATOM 639 C C . HIS A 1 86 ? 0.471 -9.973 -15.100 1.00 94.38 86 HIS A C 1
ATOM 641 O O . HIS A 1 86 ? 1.300 -9.203 -15.580 1.00 94.38 86 HIS A O 1
ATOM 647 N N . ASP A 1 87 ? -0.321 -10.717 -15.864 1.00 94.38 87 ASP A N 1
ATOM 648 C CA . ASP A 1 87 ? -0.214 -10.730 -17.320 1.00 94.38 87 ASP A CA 1
ATOM 649 C C . ASP A 1 87 ? -0.622 -9.379 -17.934 1.00 94.38 87 ASP A C 1
ATOM 651 O O . ASP A 1 87 ? 0.070 -8.884 -18.826 1.00 94.38 87 ASP A O 1
ATOM 655 N N . LYS A 1 88 ? -1.665 -8.724 -17.398 1.00 93.19 88 LYS A N 1
ATOM 656 C CA . LYS A 1 88 ? -2.060 -7.361 -17.799 1.00 93.19 88 LYS A CA 1
ATOM 657 C C . LYS A 1 88 ? -0.965 -6.333 -17.519 1.00 93.19 88 LYS A C 1
ATOM 659 O O . LYS A 1 88 ? -0.630 -5.556 -18.409 1.00 93.19 88 LYS A O 1
ATOM 664 N N . ALA A 1 89 ? -0.395 -6.334 -16.314 1.00 93.31 89 ALA A N 1
ATOM 665 C CA . ALA A 1 89 ? 0.705 -5.440 -15.956 1.00 93.31 89 ALA A CA 1
ATOM 666 C C . ALA A 1 89 ? 1.933 -5.683 -16.844 1.00 93.31 89 ALA A C 1
ATOM 668 O O . ALA A 1 89 ? 2.580 -4.730 -17.266 1.00 93.31 89 ALA A O 1
ATOM 669 N N . GLY A 1 90 ? 2.214 -6.944 -17.186 1.00 94.12 90 GLY A N 1
ATOM 670 C CA . GLY A 1 90 ? 3.307 -7.302 -18.085 1.00 94.12 90 GLY A CA 1
ATOM 671 C C . GLY A 1 90 ? 3.114 -6.733 -19.491 1.00 94.12 90 GLY A C 1
ATOM 672 O O . GLY A 1 90 ? 4.064 -6.211 -20.065 1.00 94.12 90 GLY A O 1
ATOM 673 N N . GLY A 1 91 ? 1.889 -6.780 -20.023 1.00 92.06 91 GLY A N 1
ATOM 674 C CA . GLY A 1 91 ? 1.552 -6.128 -21.293 1.00 92.06 91 GLY A CA 1
ATOM 675 C C . GLY A 1 91 ? 1.690 -4.603 -21.228 1.00 92.06 91 GLY A C 1
ATOM 676 O O . GLY A 1 91 ? 2.264 -3.996 -22.122 1.00 92.06 91 GLY A O 1
ATOM 677 N N . GLN A 1 92 ? 1.249 -3.986 -20.129 1.00 92.38 92 GLN A N 1
ATOM 678 C CA . GLN A 1 92 ? 1.342 -2.533 -19.911 1.00 92.38 92 GLN A CA 1
ATOM 679 C C . GLN A 1 92 ? 2.771 -2.029 -19.681 1.00 92.38 92 GLN A C 1
ATOM 681 O O . GLN A 1 92 ? 3.049 -0.853 -19.904 1.00 92.38 92 GLN A O 1
ATOM 686 N N . ALA A 1 93 ? 3.670 -2.891 -19.207 1.00 92.25 93 ALA A N 1
ATOM 687 C CA . ALA A 1 93 ? 5.091 -2.580 -19.125 1.00 92.25 93 ALA A CA 1
ATOM 688 C C . ALA A 1 93 ? 5.752 -2.589 -20.513 1.00 92.25 93 ALA A C 1
ATOM 690 O O . ALA A 1 93 ? 6.666 -1.811 -20.752 1.00 92.25 93 ALA A O 1
ATOM 691 N N . ALA A 1 94 ? 5.286 -3.442 -21.429 1.00 89.94 94 ALA A N 1
ATOM 692 C CA . ALA A 1 94 ? 5.779 -3.472 -22.805 1.00 89.94 94 ALA A CA 1
ATOM 693 C C . ALA A 1 94 ? 5.185 -2.348 -23.678 1.00 89.94 94 ALA A C 1
ATOM 695 O O . ALA A 1 94 ? 5.826 -1.901 -24.625 1.00 89.94 94 ALA A O 1
ATOM 696 N N . ASP A 1 95 ? 3.976 -1.881 -23.359 1.00 90.69 95 ASP A N 1
ATOM 697 C CA . ASP A 1 95 ? 3.280 -0.815 -24.080 1.00 90.69 95 ASP A CA 1
ATOM 698 C C . ASP A 1 95 ? 3.440 0.556 -23.395 1.00 90.69 95 ASP A C 1
ATOM 700 O O . ASP A 1 95 ? 2.789 0.873 -22.393 1.00 90.69 95 ASP A O 1
ATOM 704 N N . ILE A 1 96 ? 4.280 1.413 -23.979 1.00 84.81 96 ILE A N 1
ATOM 705 C CA . ILE A 1 96 ? 4.544 2.777 -23.488 1.00 84.81 96 ILE A CA 1
ATOM 706 C C . ILE A 1 96 ? 3.271 3.641 -23.495 1.00 84.81 96 ILE A C 1
ATOM 708 O O . ILE A 1 96 ? 3.122 4.517 -22.636 1.00 84.81 96 ILE A O 1
ATOM 712 N N . SER A 1 97 ? 2.340 3.385 -24.420 1.00 86.50 97 SER A N 1
ATOM 713 C CA . SER A 1 97 ? 1.092 4.143 -24.553 1.00 86.50 97 SER A CA 1
ATOM 714 C C . SER A 1 97 ? 0.051 3.779 -23.489 1.00 86.50 97 SER A C 1
ATOM 716 O O . SER A 1 97 ? -0.862 4.563 -23.219 1.00 86.50 97 SER A O 1
ATOM 718 N N . ALA A 1 98 ? 0.211 2.630 -22.823 1.00 87.50 98 ALA A N 1
ATOM 719 C CA . ALA A 1 98 ? -0.732 2.157 -21.819 1.00 87.50 98 ALA A CA 1
ATOM 720 C C . ALA A 1 98 ? -0.882 3.167 -20.665 1.00 87.50 98 ALA A C 1
ATOM 722 O O . ALA A 1 98 ? 0.123 3.652 -20.152 1.00 87.50 98 ALA A O 1
ATOM 723 N N . PRO A 1 99 ? -2.089 3.462 -20.156 1.00 89.88 99 PRO A N 1
ATOM 724 C CA . PRO A 1 99 ? -2.251 4.438 -19.079 1.00 89.88 99 PRO A CA 1
ATOM 725 C C . PRO A 1 99 ? -1.475 4.074 -17.800 1.00 89.88 99 PRO A C 1
ATOM 727 O O . PRO A 1 99 ? -1.688 3.009 -17.211 1.00 89.88 99 PRO A O 1
ATOM 730 N N . LEU A 1 100 ? -0.635 4.996 -17.307 1.00 91.38 100 LEU A N 1
ATOM 731 C CA . LEU A 1 100 ? 0.184 4.797 -16.098 1.00 91.38 100 LEU A CA 1
ATOM 732 C C . LEU A 1 100 ? -0.665 4.462 -14.859 1.00 91.38 100 LEU A C 1
ATOM 734 O O . LEU A 1 100 ? -0.249 3.672 -14.014 1.00 91.38 100 LEU A O 1
ATOM 738 N N . LEU A 1 101 ? -1.878 5.020 -14.777 1.00 89.88 101 LEU A N 1
ATOM 739 C CA . LEU A 1 101 ? -2.853 4.738 -13.721 1.00 89.88 101 LEU A CA 1
ATOM 740 C C . LEU A 1 101 ? -3.212 3.245 -13.646 1.00 89.88 101 LEU A C 1
ATOM 742 O O . LEU A 1 101 ? -3.223 2.661 -12.562 1.00 89.88 101 LEU A O 1
ATOM 746 N N . LEU A 1 102 ? -3.494 2.631 -14.799 1.00 88.31 102 LEU A N 1
ATOM 747 C CA . LEU A 1 102 ? -3.857 1.216 -14.889 1.00 88.31 102 LEU A CA 1
ATOM 748 C C . LEU A 1 102 ? -2.648 0.332 -14.597 1.00 88.31 102 LEU A C 1
ATOM 750 O O . LEU A 1 102 ? -2.768 -0.647 -13.860 1.00 88.31 102 LEU A O 1
ATOM 754 N N . PHE A 1 103 ? -1.477 0.715 -15.110 1.00 92.81 103 PHE A N 1
ATOM 755 C CA . PHE A 1 103 ? -0.238 -0.002 -14.837 1.00 92.81 103 PHE A CA 1
ATOM 756 C C . PHE A 1 103 ? 0.091 -0.016 -13.339 1.00 92.81 103 PHE A C 1
ATOM 758 O O . PHE A 1 103 ? 0.310 -1.081 -12.762 1.00 92.81 103 PHE A O 1
ATOM 765 N N . ARG A 1 104 ? 0.002 1.142 -12.671 1.00 91.56 104 ARG A N 1
ATOM 766 C CA . ARG A 1 104 ? 0.129 1.271 -11.211 1.00 91.56 104 ARG A CA 1
ATOM 767 C C . ARG A 1 104 ? -0.849 0.355 -10.469 1.00 91.56 104 ARG A C 1
ATOM 769 O O . ARG A 1 104 ? -0.460 -0.327 -9.520 1.00 91.56 104 ARG A O 1
ATOM 776 N N . ASN A 1 105 ? -2.126 0.359 -10.853 1.00 88.56 105 ASN A N 1
ATOM 777 C CA . ASN A 1 105 ? -3.165 -0.403 -10.155 1.00 88.56 105 ASN A CA 1
ATOM 778 C C . ASN A 1 105 ? -2.926 -1.915 -10.242 1.00 88.56 105 ASN A C 1
ATOM 780 O O . ASN A 1 105 ? -2.994 -2.606 -9.222 1.00 88.56 105 ASN A O 1
ATOM 784 N N . ASN A 1 106 ? -2.571 -2.414 -11.425 1.00 91.12 106 ASN A N 1
ATOM 785 C CA . ASN A 1 106 ? -2.264 -3.827 -11.616 1.00 91.12 106 ASN A CA 1
ATOM 786 C C . ASN A 1 106 ? -0.970 -4.209 -10.887 1.00 91.12 106 ASN A C 1
ATOM 788 O O . ASN A 1 106 ? -0.968 -5.160 -10.104 1.00 91.12 106 ASN A O 1
ATOM 792 N N . LEU A 1 107 ? 0.102 -3.426 -11.064 1.00 92.81 107 LEU A N 1
ATOM 793 C CA . LEU A 1 107 ? 1.402 -3.695 -10.447 1.00 92.81 107 LEU A CA 1
ATOM 794 C C . LEU A 1 107 ? 1.323 -3.711 -8.919 1.00 92.81 107 LEU A C 1
ATOM 796 O O . LEU A 1 107 ? 1.797 -4.648 -8.285 1.00 92.81 107 LEU A O 1
ATOM 800 N N . SER A 1 108 ? 0.671 -2.719 -8.318 1.00 90.31 108 SER A N 1
ATOM 801 C CA . SER A 1 108 ? 0.505 -2.666 -6.864 1.00 90.31 108 SER A CA 1
ATOM 802 C C . SER A 1 108 ? -0.303 -3.838 -6.304 1.00 90.31 108 SER A C 1
ATOM 804 O O . SER A 1 108 ? 0.028 -4.343 -5.233 1.00 90.31 108 SER A O 1
ATOM 806 N N . THR A 1 109 ? -1.317 -4.307 -7.035 1.00 88.25 109 THR A N 1
ATOM 807 C CA . THR A 1 109 ? -2.124 -5.479 -6.666 1.00 88.25 109 THR A CA 1
ATOM 808 C C . THR A 1 109 ? -1.269 -6.748 -6.646 1.00 88.25 109 THR A C 1
ATOM 810 O O . THR A 1 109 ? -1.337 -7.521 -5.690 1.00 88.25 109 THR A O 1
ATOM 813 N N . ILE A 1 110 ? -0.405 -6.929 -7.648 1.00 91.06 110 ILE A N 1
ATOM 814 C CA . ILE A 1 110 ? 0.540 -8.054 -7.712 1.00 91.06 110 ILE A CA 1
ATOM 815 C C . ILE A 1 110 ? 1.583 -7.942 -6.602 1.00 91.06 110 ILE A C 1
ATOM 817 O O . ILE A 1 110 ? 1.851 -8.927 -5.926 1.00 91.06 110 ILE A O 1
ATOM 821 N N . THR A 1 111 ? 2.129 -6.751 -6.347 1.00 90.81 111 THR A N 1
ATOM 822 C CA . THR A 1 111 ? 3.088 -6.535 -5.253 1.00 90.81 111 THR A CA 1
ATOM 823 C C . THR A 1 111 ? 2.474 -6.870 -3.893 1.00 90.81 111 THR A C 1
ATOM 825 O O . THR A 1 111 ? 3.136 -7.484 -3.057 1.00 90.81 111 THR A O 1
ATOM 828 N N . SER A 1 112 ? 1.205 -6.514 -3.653 1.00 88.00 112 SER A N 1
ATOM 829 C CA . SER A 1 112 ? 0.492 -6.941 -2.442 1.00 88.00 112 SER A CA 1
ATOM 830 C C . SER A 1 112 ? 0.373 -8.464 -2.360 1.00 88.00 112 SER A C 1
ATOM 832 O O . SER A 1 112 ? 0.587 -9.022 -1.286 1.00 88.00 112 SER A O 1
ATOM 834 N N . PHE A 1 113 ? 0.073 -9.129 -3.479 1.00 88.19 113 PHE A N 1
ATOM 835 C CA . PHE A 1 113 ? -0.064 -10.584 -3.550 1.00 88.19 113 PHE A CA 1
ATOM 836 C C . PHE A 1 113 ? 1.267 -11.318 -3.311 1.00 88.19 113 PHE A C 1
ATOM 838 O O . PHE A 1 113 ? 1.332 -12.167 -2.428 1.00 88.19 113 PHE A O 1
ATOM 845 N N . MET A 1 114 ? 2.335 -10.948 -4.026 1.00 89.50 114 MET A N 1
ATOM 846 C CA . MET A 1 114 ? 3.653 -11.605 -3.965 1.00 89.50 114 MET A CA 1
ATOM 847 C C . MET A 1 114 ? 4.281 -11.561 -2.570 1.00 89.50 114 MET A C 1
ATOM 849 O O . MET A 1 114 ? 4.904 -12.522 -2.132 1.00 89.50 114 MET A O 1
ATOM 853 N N . TYR A 1 115 ? 4.099 -10.448 -1.860 1.00 87.31 115 TYR A N 1
ATOM 854 C CA . TYR A 1 115 ? 4.662 -10.247 -0.525 1.00 87.31 115 TYR A CA 1
ATOM 855 C C . TYR A 1 115 ? 3.652 -10.488 0.606 1.00 87.31 115 TYR A C 1
ATOM 857 O O . TYR A 1 115 ? 3.944 -10.171 1.758 1.00 87.31 115 TYR A O 1
ATOM 865 N N . PHE A 1 116 ? 2.455 -11.004 0.299 1.00 81.25 116 PHE A N 1
ATOM 866 C CA . PHE A 1 116 ? 1.367 -11.224 1.265 1.00 81.25 116 PHE A CA 1
ATOM 867 C C . PHE A 1 116 ? 1.056 -9.991 2.134 1.00 81.25 116 PHE A C 1
ATOM 869 O O . PHE A 1 116 ? 0.689 -10.089 3.311 1.00 81.25 116 PHE A O 1
ATOM 876 N N . ASN A 1 117 ? 1.202 -8.802 1.550 1.00 76.06 117 ASN A N 1
ATOM 877 C CA . ASN A 1 117 ? 1.008 -7.544 2.251 1.00 76.06 117 ASN A CA 1
ATOM 878 C C . ASN A 1 117 ? -0.468 -7.176 2.333 1.00 76.06 117 ASN A C 1
ATOM 880 O O . ASN A 1 117 ? -1.263 -7.411 1.423 1.00 76.06 117 ASN A O 1
ATOM 884 N N . ARG A 1 118 ? -0.830 -6.488 3.418 1.00 68.00 118 ARG A N 1
ATOM 885 C CA . ARG A 1 118 ? -2.115 -5.789 3.484 1.00 68.00 118 ARG A CA 1
ATOM 886 C C . ARG A 1 118 ? -2.092 -4.618 2.499 1.00 68.00 118 ARG A C 1
ATOM 888 O O . ARG A 1 118 ? -1.050 -3.981 2.338 1.00 68.00 118 ARG A O 1
ATOM 895 N N . SER A 1 119 ? -3.251 -4.266 1.937 1.00 63.91 119 SER A N 1
ATOM 896 C CA . SER A 1 119 ? -3.436 -3.019 1.169 1.00 63.91 119 SER A CA 1
ATOM 897 C C . SER A 1 119 ? -2.883 -1.806 1.925 1.00 63.91 119 SER A C 1
ATOM 899 O O . SER A 1 119 ? -2.254 -0.918 1.348 1.00 63.91 119 SER A O 1
ATOM 901 N N . ASP A 1 120 ? -3.052 -1.827 3.249 1.00 60.47 120 ASP A N 1
ATOM 902 C CA . ASP A 1 120 ? -2.621 -0.772 4.157 1.00 60.47 120 ASP A CA 1
ATOM 903 C C . ASP A 1 120 ? -1.086 -0.682 4.292 1.00 60.47 120 ASP A C 1
ATOM 905 O O . ASP A 1 120 ? -0.522 0.345 4.646 1.00 60.47 120 ASP A O 1
ATOM 909 N N . THR A 1 121 ? -0.367 -1.757 3.991 1.00 67.00 121 THR A N 1
ATOM 910 C CA . THR A 1 121 ? 1.098 -1.751 3.987 1.00 67.00 121 THR A CA 1
ATOM 911 C C . THR A 1 121 ? 1.610 -1.313 2.619 1.00 67.00 121 THR A C 1
ATOM 913 O O . THR A 1 121 ? 2.518 -0.486 2.544 1.00 67.00 121 THR A O 1
ATOM 916 N N . THR A 1 122 ? 0.975 -1.781 1.538 1.00 71.94 122 THR A N 1
ATOM 917 C CA . THR A 1 122 ? 1.377 -1.471 0.160 1.00 71.94 122 THR A CA 1
ATOM 918 C C . THR A 1 122 ? 1.181 0.001 -0.209 1.00 71.94 122 THR A C 1
ATOM 920 O O . THR A 1 122 ? 2.065 0.556 -0.856 1.00 71.94 122 THR A O 1
ATOM 923 N N . HIS A 1 123 ? 0.107 0.674 0.230 1.00 73.44 123 HIS A N 1
ATOM 924 C CA . HIS A 1 123 ? -0.072 2.111 -0.058 1.00 73.44 123 HIS A CA 1
ATOM 925 C C . HIS A 1 123 ? 1.013 2.985 0.584 1.00 73.44 123 HIS A C 1
ATOM 927 O O . HIS A 1 123 ? 1.329 4.059 0.082 1.00 73.44 123 HIS A O 1
ATOM 933 N N . SER A 1 124 ? 1.567 2.534 1.713 1.00 75.69 124 SER A N 1
ATOM 934 C CA . SER A 1 124 ? 2.508 3.315 2.516 1.00 75.69 124 SER A CA 1
ATOM 935 C C . SER A 1 124 ? 3.965 3.173 2.072 1.00 75.69 124 SER A C 1
ATOM 937 O O . SER A 1 124 ? 4.838 3.792 2.681 1.00 75.69 124 SER A O 1
ATOM 939 N N . LEU A 1 125 ? 4.228 2.371 1.034 1.00 84.19 125 LEU A N 1
ATOM 940 C CA . LEU A 1 125 ? 5.576 2.130 0.528 1.00 84.19 125 LEU A CA 1
ATOM 941 C C . LEU A 1 125 ? 6.185 3.410 -0.031 1.00 84.19 125 LEU A C 1
ATOM 943 O O . LEU A 1 125 ? 5.578 4.110 -0.848 1.00 84.19 125 LEU A O 1
ATOM 947 N N . HIS A 1 126 ? 7.409 3.694 0.395 1.00 88.00 126 HIS A N 1
ATOM 948 C CA . HIS A 1 126 ? 8.226 4.712 -0.235 1.00 88.00 126 HIS A CA 1
ATOM 949 C C . HIS A 1 126 ? 8.920 4.156 -1.480 1.00 88.00 126 HIS A C 1
ATOM 951 O O . HIS A 1 126 ? 9.058 2.947 -1.649 1.00 88.00 126 HIS A O 1
ATOM 957 N N . GLU A 1 127 ? 9.373 5.051 -2.353 1.00 87.94 127 GLU A N 1
ATOM 958 C CA . GLU A 1 127 ? 10.058 4.698 -3.600 1.00 87.94 127 GLU A CA 1
ATOM 959 C C . GLU A 1 127 ? 11.248 3.747 -3.364 1.00 87.94 127 GLU A C 1
ATOM 961 O O . GLU A 1 127 ? 11.341 2.710 -4.023 1.00 87.94 127 GLU A O 1
ATOM 966 N N . GLY A 1 128 ? 12.076 4.025 -2.353 1.00 86.69 128 GLY A N 1
ATOM 967 C CA . GLY A 1 128 ? 13.216 3.181 -1.980 1.00 86.69 128 GLY A CA 1
ATOM 968 C C . GLY A 1 128 ? 12.863 1.894 -1.224 1.00 86.69 128 GLY A C 1
ATOM 969 O O . GLY A 1 128 ? 13.752 1.092 -0.962 1.00 86.69 128 GLY A O 1
ATOM 970 N N . ASP A 1 129 ? 11.596 1.677 -0.859 1.00 88.25 129 ASP A N 1
ATOM 971 C CA . ASP A 1 129 ? 11.195 0.482 -0.108 1.00 88.25 129 ASP A CA 1
ATOM 972 C C . ASP A 1 129 ? 10.976 -0.731 -1.005 1.00 88.25 129 ASP A C 1
ATOM 974 O O . ASP A 1 129 ? 10.988 -1.845 -0.501 1.00 88.25 129 ASP A O 1
ATOM 978 N N . LEU A 1 130 ? 10.759 -0.534 -2.307 1.00 91.75 130 LEU A N 1
ATOM 979 C CA . LEU A 1 130 ? 10.684 -1.607 -3.294 1.00 91.75 130 LEU A CA 1
ATOM 980 C C . LEU A 1 130 ? 11.783 -1.382 -4.327 1.00 91.75 130 LEU A C 1
ATOM 982 O O . LEU A 1 130 ? 11.710 -0.423 -5.094 1.00 91.75 130 LEU A O 1
ATOM 986 N N . SER A 1 131 ? 12.789 -2.246 -4.369 1.00 92.31 131 SER A N 1
ATOM 987 C CA . SER A 1 131 ? 13.911 -2.133 -5.302 1.00 92.31 131 SER A CA 1
ATOM 988 C C . SER A 1 131 ? 14.211 -3.460 -5.988 1.00 92.31 131 SER A C 1
ATOM 990 O O . SER A 1 131 ? 13.841 -4.530 -5.514 1.00 92.31 131 SER A O 1
ATOM 992 N N . VAL A 1 132 ? 14.868 -3.373 -7.140 1.00 94.12 132 VAL A N 1
ATOM 993 C CA . VAL A 1 132 ? 15.441 -4.519 -7.844 1.00 94.12 132 VAL A CA 1
ATOM 994 C C . VAL A 1 132 ? 16.944 -4.316 -7.836 1.00 94.12 132 VAL A C 1
ATOM 996 O O . VAL A 1 132 ? 17.409 -3.218 -8.145 1.00 94.12 132 VAL A O 1
ATOM 999 N N . ASP A 1 133 ? 17.688 -5.352 -7.470 1.00 92.25 133 ASP A N 1
ATOM 1000 C CA . ASP A 1 133 ? 19.141 -5.277 -7.434 1.00 92.25 133 ASP A CA 1
ATOM 1001 C C . ASP A 1 133 ? 19.744 -4.989 -8.824 1.00 92.25 133 ASP A C 1
ATOM 1003 O O . ASP A 1 133 ? 19.210 -5.457 -9.849 1.00 92.25 133 ASP A O 1
ATOM 1007 N N . PRO A 1 134 ? 20.869 -4.245 -8.869 1.00 89.19 134 PRO A N 1
ATOM 1008 C CA . PRO A 1 134 ? 21.619 -3.988 -10.094 1.00 89.19 134 PRO A CA 1
ATOM 1009 C C . PRO A 1 134 ? 21.954 -5.266 -10.864 1.00 89.19 134 PRO A C 1
ATOM 1011 O O . PRO A 1 134 ? 22.016 -6.359 -10.300 1.00 89.19 134 PRO A O 1
ATOM 1014 N N . ILE A 1 135 ? 22.169 -5.119 -12.173 1.00 86.50 135 ILE A N 1
ATOM 1015 C CA . ILE A 1 135 ? 22.485 -6.241 -13.070 1.00 86.50 135 ILE A CA 1
ATOM 1016 C C . ILE A 1 135 ? 23.832 -6.881 -12.710 1.00 86.50 135 ILE A C 1
ATOM 1018 O O . ILE A 1 135 ? 23.996 -8.078 -12.914 1.00 86.50 135 ILE A O 1
ATOM 1022 N N . GLU A 1 136 ? 24.757 -6.118 -12.123 1.00 86.56 136 GLU A N 1
ATOM 1023 C CA . GLU A 1 136 ? 26.092 -6.606 -11.753 1.00 86.56 136 GLU A CA 1
ATOM 1024 C C . GLU A 1 136 ? 26.089 -7.626 -10.602 1.00 86.56 136 GLU A C 1
ATOM 1026 O O . GLU A 1 136 ? 27.066 -8.352 -10.424 1.00 86.56 136 GLU A O 1
ATOM 1031 N N . ASN A 1 137 ? 25.014 -7.703 -9.812 1.00 87.00 137 ASN A N 1
ATOM 1032 C CA . ASN A 1 137 ? 24.940 -8.649 -8.704 1.00 87.00 137 ASN A CA 1
ATOM 1033 C C . ASN A 1 137 ? 24.710 -10.070 -9.232 1.00 87.00 137 ASN A C 1
ATOM 1035 O O . ASN A 1 137 ? 23.779 -10.306 -9.993 1.00 87.00 137 ASN A O 1
ATOM 1039 N N . SER A 1 138 ? 25.505 -11.041 -8.779 1.00 81.75 138 SER A N 1
ATOM 1040 C CA . SER A 1 138 ? 25.348 -12.448 -9.180 1.00 81.75 138 SER A CA 1
ATOM 1041 C C . SER A 1 138 ? 24.102 -13.122 -8.592 1.00 81.75 138 SER A C 1
ATOM 1043 O O . SER A 1 138 ? 23.628 -14.107 -9.143 1.00 81.75 138 SER A O 1
ATOM 1045 N N . ASP A 1 139 ? 23.578 -12.603 -7.478 1.00 87.56 139 ASP A N 1
ATOM 1046 C CA . ASP A 1 139 ? 22.352 -13.069 -6.820 1.00 87.56 139 ASP A CA 1
ATOM 1047 C C . ASP A 1 139 ? 21.360 -11.905 -6.718 1.00 87.56 139 ASP A C 1
ATOM 1049 O O . ASP A 1 139 ? 21.227 -11.237 -5.689 1.00 87.56 139 ASP A O 1
ATOM 1053 N N . ARG A 1 140 ? 20.739 -11.570 -7.851 1.00 91.75 140 ARG A N 1
ATOM 1054 C CA . ARG A 1 140 ? 19.861 -10.401 -7.954 1.00 91.75 140 ARG A CA 1
ATOM 1055 C C . ARG A 1 140 ? 18.549 -10.662 -7.232 1.00 91.75 140 ARG A C 1
ATOM 1057 O O . ARG A 1 140 ? 17.835 -11.613 -7.547 1.00 91.75 140 ARG A O 1
ATOM 1064 N N . GLN A 1 141 ? 18.180 -9.758 -6.332 1.00 94.12 141 GLN A N 1
ATOM 1065 C CA . GLN A 1 141 ? 16.948 -9.851 -5.558 1.00 94.12 141 GLN A CA 1
ATOM 1066 C C . GLN A 1 141 ? 15.993 -8.690 -5.860 1.00 94.12 141 GLN A C 1
ATOM 1068 O O . GLN A 1 141 ? 16.398 -7.555 -6.120 1.00 94.12 141 GLN A O 1
ATOM 1073 N N . ILE A 1 142 ? 14.696 -8.971 -5.783 1.00 94.31 142 ILE A N 1
ATOM 1074 C CA . ILE A 1 142 ? 13.625 -7.984 -5.658 1.00 94.31 142 ILE A CA 1
ATOM 1075 C C . ILE A 1 142 ? 13.393 -7.792 -4.158 1.00 94.31 142 ILE A C 1
ATOM 1077 O O . ILE A 1 142 ? 12.962 -8.714 -3.457 1.00 94.31 142 ILE A O 1
ATOM 1081 N N . ARG A 1 143 ? 13.714 -6.603 -3.651 1.00 91.81 143 ARG A N 1
ATOM 1082 C CA . ARG A 1 143 ? 13.715 -6.285 -2.222 1.00 91.81 143 ARG A CA 1
ATOM 1083 C C . ARG A 1 143 ? 12.504 -5.451 -1.859 1.00 91.81 143 ARG A C 1
ATOM 1085 O O . ARG A 1 143 ? 12.249 -4.426 -2.486 1.00 91.81 143 ARG A O 1
ATOM 1092 N N . LEU A 1 144 ? 11.813 -5.855 -0.799 1.00 89.88 144 LEU A N 1
ATOM 1093 C CA . LEU A 1 144 ? 10.772 -5.058 -0.169 1.00 89.88 144 LEU A CA 1
ATOM 1094 C C . LEU A 1 144 ? 11.102 -4.789 1.305 1.00 89.88 144 LEU A C 1
ATOM 1096 O O . LEU A 1 144 ? 11.253 -5.723 2.087 1.00 89.88 144 LEU A O 1
ATOM 1100 N N . PHE A 1 145 ? 11.102 -3.520 1.707 1.00 85.44 145 PHE A N 1
ATOM 1101 C CA . PHE A 1 145 ? 11.274 -3.067 3.087 1.00 85.44 145 PHE A CA 1
ATOM 1102 C C . PHE A 1 145 ? 9.927 -2.629 3.691 1.00 85.44 145 PHE A C 1
ATOM 1104 O O . PHE A 1 145 ? 9.497 -1.486 3.505 1.00 85.44 145 PHE A O 1
ATOM 1111 N N . PRO A 1 146 ? 9.219 -3.496 4.439 1.00 71.88 146 PRO A N 1
ATOM 1112 C CA . PRO A 1 146 ? 7.929 -3.146 5.024 1.00 71.88 146 PRO A CA 1
ATOM 1113 C C . PRO A 1 146 ? 8.109 -2.192 6.217 1.00 71.88 146 PRO A C 1
ATOM 1115 O O . PRO A 1 146 ? 8.230 -2.630 7.359 1.00 71.88 146 PRO A O 1
ATOM 1118 N N . ARG A 1 147 ? 8.075 -0.870 5.982 1.00 66.56 147 ARG A N 1
ATOM 1119 C CA . ARG A 1 147 ? 8.225 0.178 7.025 1.00 66.56 147 ARG A CA 1
ATOM 1120 C C . ARG A 1 147 ? 7.224 0.099 8.185 1.00 66.56 147 ARG A C 1
ATOM 1122 O O . ARG A 1 147 ? 7.429 0.738 9.221 1.00 66.56 147 ARG A O 1
ATOM 1129 N N . GLN A 1 148 ? 6.136 -0.656 8.032 1.00 62.81 148 GLN A N 1
ATOM 1130 C CA . GLN A 1 148 ? 5.139 -0.879 9.076 1.00 62.81 148 GLN A CA 1
ATOM 1131 C C . GLN A 1 148 ? 5.113 -2.346 9.516 1.00 62.81 148 GLN A C 1
ATOM 1133 O O . GLN A 1 148 ? 4.643 -3.215 8.783 1.00 62.81 148 GLN A O 1
ATOM 1138 N N . ARG A 1 149 ? 5.565 -2.612 10.749 1.00 59.91 149 ARG A N 1
ATOM 1139 C CA . ARG A 1 149 ? 5.356 -3.892 11.443 1.00 59.91 149 ARG A CA 1
ATOM 1140 C C . ARG A 1 149 ? 4.091 -3.811 12.298 1.00 59.91 149 ARG A C 1
ATOM 1142 O O . ARG A 1 149 ? 3.810 -2.792 12.929 1.00 59.91 149 ARG A O 1
ATOM 1149 N N . LYS A 1 150 ? 3.311 -4.896 12.327 1.00 53.22 150 LYS A N 1
ATOM 1150 C CA . LYS A 1 150 ? 2.075 -4.983 13.121 1.00 53.22 150 LYS A CA 1
ATOM 1151 C C . LYS A 1 150 ? 2.372 -4.642 14.590 1.00 53.22 150 LYS A C 1
ATOM 1153 O O . LYS A 1 150 ? 3.201 -5.295 15.211 1.00 53.22 150 LYS A O 1
ATOM 1158 N N . GLY A 1 151 ? 1.676 -3.641 15.134 1.00 55.50 151 GLY A N 1
ATOM 1159 C CA . GLY A 1 151 ? 1.815 -3.224 16.535 1.00 55.50 151 GLY A CA 1
ATOM 1160 C C . GLY A 1 151 ? 2.970 -2.260 16.830 1.00 55.50 151 GLY A C 1
ATOM 1161 O O . GLY A 1 151 ? 3.131 -1.870 17.981 1.00 55.50 151 GLY A O 1
ATOM 1162 N N . GLN A 1 152 ? 3.747 -1.834 15.827 1.00 55.72 152 GLN A N 1
ATOM 1163 C CA . GLN A 1 152 ? 4.815 -0.844 15.997 1.00 55.72 152 GLN A CA 1
ATOM 1164 C C . GLN A 1 152 ? 4.581 0.375 15.095 1.00 55.72 152 GLN A C 1
ATOM 1166 O O . GLN A 1 152 ? 4.277 0.241 13.909 1.00 55.72 152 GLN A O 1
ATOM 1171 N N . LYS A 1 153 ? 4.731 1.589 15.651 1.00 54.97 153 LYS A N 1
ATOM 1172 C CA . LYS A 1 153 ? 4.820 2.814 14.836 1.00 54.97 153 LYS A CA 1
ATOM 1173 C C . LYS A 1 153 ? 6.079 2.732 13.960 1.00 54.97 153 LYS A C 1
ATOM 1175 O O . LYS A 1 153 ? 7.094 2.221 14.421 1.00 54.97 153 LYS A O 1
ATOM 1180 N N . ARG A 1 154 ? 5.960 3.217 12.712 1.00 57.97 154 ARG A N 1
ATOM 1181 C CA . ARG A 1 154 ? 6.965 3.235 11.622 1.00 57.97 154 ARG A CA 1
ATOM 1182 C C . ARG A 1 154 ? 8.396 2.967 12.104 1.00 57.97 154 ARG A C 1
ATOM 1184 O O . ARG A 1 154 ? 9.016 3.832 12.718 1.00 57.97 154 ARG A O 1
ATOM 1191 N N . VAL A 1 155 ? 8.904 1.774 11.810 1.00 59.94 155 VAL A N 1
ATOM 1192 C CA . VAL A 1 155 ? 10.265 1.369 12.174 1.00 59.94 155 VAL A CA 1
ATOM 1193 C C . VAL A 1 155 ? 11.232 1.969 11.146 1.00 59.94 155 VAL A C 1
ATOM 1195 O O . VAL A 1 155 ? 10.899 2.082 9.965 1.00 59.94 155 VAL A O 1
ATOM 1198 N N . ALA A 1 156 ? 12.413 2.414 11.583 1.00 60.94 156 ALA A N 1
ATOM 1199 C CA . ALA A 1 156 ? 13.446 2.897 10.667 1.00 60.94 156 ALA A CA 1
ATOM 1200 C C . ALA A 1 156 ? 13.858 1.774 9.702 1.00 60.94 156 ALA A C 1
ATOM 1202 O O . ALA A 1 156 ? 14.057 0.644 10.143 1.00 60.94 156 ALA A O 1
ATOM 1203 N N . ALA A 1 157 ? 14.018 2.083 8.410 1.00 58.41 157 ALA A N 1
ATOM 1204 C CA . ALA A 1 157 ? 14.328 1.091 7.372 1.00 58.41 157 ALA A CA 1
ATOM 1205 C C . ALA A 1 157 ? 15.587 0.255 7.686 1.00 58.41 157 ALA A C 1
ATOM 1207 O O . ALA A 1 157 ? 15.646 -0.917 7.342 1.00 58.41 157 ALA A O 1
ATOM 1208 N N . THR A 1 158 ? 16.544 0.821 8.428 1.00 60.72 158 THR A N 1
ATOM 1209 C CA . THR A 1 158 ? 17.780 0.156 8.877 1.00 60.72 158 THR A CA 1
ATOM 1210 C C . THR A 1 158 ? 17.570 -0.979 9.882 1.00 60.72 158 THR A C 1
ATOM 1212 O O . THR A 1 158 ? 18.496 -1.740 10.135 1.00 60.72 158 THR A O 1
ATOM 1215 N N . LYS A 1 159 ? 16.378 -1.101 10.478 1.00 62.81 159 LYS A N 1
ATOM 1216 C CA . LYS A 1 159 ? 16.029 -2.143 11.460 1.00 62.81 159 LYS A CA 1
ATOM 1217 C C . LYS A 1 159 ? 15.026 -3.167 10.917 1.00 62.81 159 LYS A C 1
ATOM 1219 O O . LYS A 1 159 ? 14.434 -3.912 11.697 1.00 62.81 159 LYS A O 1
ATOM 1224 N N . ILE A 1 160 ? 14.764 -3.151 9.610 1.00 67.94 160 ILE A N 1
ATOM 1225 C CA . ILE A 1 160 ? 13.745 -3.986 8.976 1.00 67.94 160 ILE A CA 1
ATOM 1226 C C . ILE A 1 160 ? 14.425 -4.912 7.983 1.00 67.94 160 ILE A C 1
ATOM 1228 O O . ILE A 1 160 ? 14.998 -4.457 6.998 1.00 67.94 160 ILE A O 1
ATOM 1232 N N . ASP A 1 161 ? 14.302 -6.211 8.233 1.00 73.31 161 ASP A N 1
ATOM 1233 C CA . ASP A 1 161 ? 14.732 -7.228 7.282 1.00 73.31 161 ASP A CA 1
ATOM 1234 C C . ASP A 1 161 ? 13.907 -7.108 5.998 1.00 73.31 161 ASP A C 1
ATOM 1236 O O . ASP A 1 161 ? 12.671 -7.043 6.040 1.00 73.31 161 ASP A O 1
ATOM 1240 N N . ALA A 1 162 ? 14.598 -7.047 4.861 1.00 82.44 162 ALA A N 1
ATOM 1241 C CA . ALA A 1 162 ? 13.952 -7.028 3.561 1.00 82.44 162 ALA A CA 1
ATOM 1242 C C . ALA A 1 162 ? 13.292 -8.383 3.285 1.00 82.44 162 ALA A C 1
ATOM 1244 O O . ALA A 1 162 ? 13.891 -9.433 3.512 1.00 82.44 162 ALA A O 1
ATOM 1245 N N . ALA A 1 163 ? 12.084 -8.360 2.730 1.00 86.75 163 ALA A N 1
ATOM 1246 C CA . ALA A 1 163 ? 11.536 -9.524 2.055 1.00 86.75 163 ALA A CA 1
ATOM 1247 C C . ALA A 1 163 ? 12.185 -9.623 0.669 1.00 86.75 163 ALA A C 1
ATOM 1249 O O . ALA A 1 163 ? 12.188 -8.649 -0.088 1.00 86.75 163 ALA A O 1
ATOM 1250 N N . LEU A 1 164 ? 12.748 -10.789 0.364 1.00 90.62 164 LEU A N 1
ATOM 1251 C CA . LEU A 1 164 ? 13.557 -11.025 -0.828 1.00 90.62 164 LEU A CA 1
ATOM 1252 C C . LEU A 1 164 ? 12.858 -12.023 -1.747 1.00 90.62 164 LEU A C 1
ATOM 1254 O O . LEU A 1 164 ? 12.320 -13.028 -1.284 1.00 90.62 164 LEU A O 1
ATOM 1258 N N . ILE A 1 165 ? 12.871 -11.729 -3.043 1.00 92.62 165 ILE A N 1
ATOM 1259 C CA . ILE A 1 165 ? 12.428 -12.634 -4.102 1.00 92.62 165 ILE A CA 1
ATOM 1260 C C . ILE A 1 165 ? 13.532 -12.661 -5.165 1.00 92.62 165 ILE A C 1
ATOM 1262 O O . ILE A 1 165 ? 13.851 -11.591 -5.689 1.00 92.62 165 ILE A O 1
ATOM 1266 N N . PRO A 1 166 ? 14.087 -13.829 -5.530 1.00 93.94 166 PRO A N 1
ATOM 1267 C CA . PRO A 1 166 ? 15.098 -13.904 -6.579 1.00 93.94 166 PRO A CA 1
ATOM 1268 C C . PRO A 1 166 ? 14.559 -13.371 -7.909 1.00 93.94 166 PRO A C 1
ATOM 1270 O O . PRO A 1 166 ? 13.458 -13.738 -8.332 1.00 93.94 166 PRO A O 1
ATOM 1273 N N . VAL A 1 167 ? 15.333 -12.524 -8.590 1.00 94.81 167 VAL A N 1
ATOM 1274 C CA . VAL A 1 167 ? 14.954 -11.977 -9.904 1.00 94.81 167 VAL A CA 1
ATOM 1275 C C . VAL A 1 167 ? 14.780 -13.099 -10.923 1.00 94.81 167 VAL A C 1
ATOM 1277 O O . VAL A 1 167 ? 13.836 -13.044 -11.704 1.00 94.81 167 VAL A O 1
ATOM 1280 N N . ASP A 1 168 ? 15.601 -14.147 -10.864 1.00 92.69 168 ASP A N 1
ATOM 1281 C CA . ASP A 1 168 ? 15.525 -15.289 -11.786 1.00 92.69 168 ASP A CA 1
ATOM 1282 C C . ASP A 1 168 ? 14.215 -16.077 -11.658 1.00 92.69 168 ASP A C 1
ATOM 1284 O O . ASP A 1 168 ? 13.721 -16.626 -12.642 1.00 92.69 168 ASP A O 1
ATOM 1288 N N . ALA A 1 169 ? 13.606 -16.089 -10.467 1.00 92.25 169 ALA A N 1
ATOM 1289 C CA . ALA A 1 169 ? 12.300 -16.711 -10.259 1.00 92.25 169 ALA A CA 1
ATOM 1290 C C . ALA A 1 169 ? 11.163 -15.870 -10.864 1.00 92.25 169 ALA A C 1
ATOM 1292 O O . ALA A 1 169 ? 10.156 -16.411 -11.323 1.00 92.25 169 ALA A O 1
ATOM 1293 N N . HIS A 1 170 ? 11.313 -14.540 -10.881 1.00 93.44 170 HIS A N 1
ATOM 1294 C CA . HIS A 1 170 ? 10.281 -13.614 -11.353 1.00 93.44 170 HIS A CA 1
ATOM 1295 C C . HIS A 1 170 ? 10.848 -12.453 -12.195 1.00 93.44 170 HIS A C 1
ATOM 1297 O O . HIS A 1 170 ? 10.662 -11.279 -11.847 1.00 93.44 170 HIS A O 1
ATOM 1303 N N . PRO A 1 171 ? 11.463 -12.734 -13.360 1.00 93.75 171 PRO A N 1
ATOM 1304 C CA . PRO A 1 171 ? 12.149 -11.713 -14.155 1.00 93.75 171 PRO A CA 1
ATOM 1305 C C . PRO A 1 171 ? 11.173 -10.684 -14.736 1.00 93.75 171 PRO A C 1
ATOM 1307 O O . PRO A 1 171 ? 11.461 -9.488 -14.764 1.00 93.75 171 PRO A O 1
ATOM 1310 N N . ARG A 1 172 ? 9.965 -11.129 -15.117 1.00 94.44 172 ARG A N 1
ATOM 1311 C CA . ARG A 1 172 ? 8.884 -10.239 -15.576 1.00 94.44 172 ARG A CA 1
ATOM 1312 C C . ARG A 1 172 ? 8.416 -9.289 -14.473 1.00 94.44 172 ARG A C 1
ATOM 1314 O O . ARG A 1 172 ? 8.075 -8.148 -14.753 1.00 94.44 172 ARG A O 1
ATOM 1321 N N . PHE A 1 173 ? 8.396 -9.732 -13.216 1.00 95.12 173 PHE A N 1
ATOM 1322 C CA . PHE A 1 173 ? 8.005 -8.865 -12.104 1.00 95.12 173 PHE A CA 1
ATOM 1323 C C . PHE A 1 173 ? 9.061 -7.792 -11.838 1.00 95.12 173 PHE A C 1
ATOM 1325 O O . PHE A 1 173 ? 8.719 -6.617 -11.700 1.00 95.12 173 PHE A O 1
ATOM 1332 N N . ALA A 1 174 ? 10.341 -8.169 -11.875 1.00 95.12 174 ALA A N 1
ATOM 1333 C CA . ALA A 1 174 ? 11.451 -7.227 -11.785 1.00 95.12 174 ALA A CA 1
ATOM 1334 C C . ALA A 1 174 ? 11.395 -6.160 -12.894 1.00 95.12 174 ALA A C 1
ATOM 1336 O O . ALA A 1 174 ? 11.491 -4.966 -12.601 1.00 95.12 174 ALA A O 1
ATOM 1337 N N . SER A 1 175 ? 11.171 -6.563 -14.152 1.00 94.75 175 SER A N 1
ATOM 1338 C CA . SER A 1 175 ? 11.084 -5.620 -15.274 1.00 94.75 175 SER A CA 1
ATOM 1339 C C . SER A 1 175 ? 9.899 -4.663 -15.137 1.00 94.75 175 SER A C 1
ATOM 1341 O O . SER A 1 175 ? 10.049 -3.472 -15.394 1.00 94.75 175 SER A O 1
ATOM 1343 N N . MET A 1 176 ? 8.742 -5.142 -14.662 1.00 96.12 176 MET A N 1
ATOM 1344 C CA . MET A 1 176 ? 7.579 -4.287 -14.401 1.00 96.12 176 MET A CA 1
ATOM 1345 C C . MET A 1 176 ? 7.861 -3.224 -13.331 1.00 96.12 176 MET A C 1
ATOM 1347 O O . MET A 1 176 ? 7.439 -2.080 -13.489 1.00 96.12 176 MET A O 1
ATOM 1351 N N . ILE A 1 177 ? 8.578 -3.568 -12.256 1.00 95.56 177 ILE A N 1
ATOM 1352 C CA . ILE A 1 177 ? 8.942 -2.607 -11.200 1.00 95.56 177 ILE A CA 1
ATOM 1353 C C . ILE A 1 177 ? 9.862 -1.517 -11.754 1.00 95.56 177 ILE A C 1
ATOM 1355 O O . ILE A 1 177 ? 9.616 -0.333 -11.515 1.00 95.56 177 ILE A O 1
ATOM 1359 N N . ILE A 1 178 ? 10.903 -1.913 -12.492 1.00 95.19 178 ILE A N 1
ATOM 1360 C CA . ILE A 1 178 ? 11.860 -0.983 -13.106 1.00 95.19 178 ILE A CA 1
ATOM 1361 C C . ILE A 1 178 ? 11.126 -0.038 -14.060 1.00 95.19 178 ILE A C 1
ATOM 1363 O O . ILE A 1 178 ? 11.259 1.182 -13.951 1.00 95.19 178 ILE A O 1
ATOM 1367 N N . GLU A 1 179 ? 10.290 -0.592 -14.938 1.00 96.00 179 GLU A N 1
ATOM 1368 C CA . GLU A 1 179 ? 9.572 0.189 -15.939 1.00 96.00 179 GLU A CA 1
ATOM 1369 C C . GLU A 1 179 ? 8.549 1.138 -15.308 1.00 96.00 179 GLU A C 1
ATOM 1371 O O . GLU A 1 179 ? 8.457 2.303 -15.692 1.00 96.00 179 GLU A O 1
ATOM 1376 N N . PHE A 1 180 ? 7.821 0.699 -14.278 1.00 95.75 180 PHE A N 1
ATOM 1377 C CA . PHE A 1 180 ? 6.908 1.581 -13.553 1.00 95.75 180 PHE A CA 1
ATOM 1378 C C . PHE A 1 180 ? 7.641 2.766 -12.921 1.00 95.75 180 PHE A C 1
ATOM 1380 O O . PHE A 1 180 ? 7.186 3.903 -13.050 1.00 95.75 180 PHE A O 1
ATOM 1387 N N . LYS A 1 181 ? 8.782 2.525 -12.261 1.00 95.31 181 LYS A N 1
ATOM 1388 C CA . LYS A 1 181 ? 9.581 3.595 -11.647 1.00 95.31 181 LYS A CA 1
ATOM 1389 C C . LYS A 1 181 ? 10.081 4.596 -12.683 1.00 95.31 181 LYS A C 1
ATOM 1391 O O . LYS A 1 181 ? 9.969 5.798 -12.444 1.00 95.31 181 LYS A O 1
ATOM 1396 N N . ARG A 1 182 ? 10.561 4.108 -13.830 1.00 95.31 182 ARG A N 1
ATOM 1397 C CA . ARG A 1 182 ? 10.996 4.935 -14.962 1.00 95.31 182 ARG A CA 1
ATOM 1398 C C . ARG A 1 182 ? 9.854 5.819 -15.467 1.00 95.31 182 ARG A C 1
ATOM 1400 O O . ARG A 1 182 ? 9.950 7.039 -15.409 1.00 95.31 182 ARG A O 1
ATOM 1407 N N . ARG A 1 183 ? 8.721 5.216 -15.840 1.00 95.06 183 ARG A N 1
ATOM 1408 C CA . ARG A 1 183 ? 7.541 5.938 -16.350 1.00 95.06 183 ARG A CA 1
ATOM 1409 C C . ARG A 1 183 ? 6.957 6.918 -15.338 1.00 95.06 183 ARG A C 1
ATOM 1411 O O . ARG A 1 183 ? 6.483 7.988 -15.709 1.00 95.06 183 ARG A O 1
ATOM 1418 N N . ARG A 1 184 ? 6.982 6.566 -14.050 1.00 94.25 184 ARG A N 1
ATOM 1419 C CA . ARG A 1 184 ? 6.582 7.467 -12.966 1.00 94.25 184 ARG A CA 1
ATOM 1420 C C . ARG A 1 184 ? 7.505 8.681 -12.902 1.00 94.25 184 ARG A C 1
ATOM 1422 O O . ARG A 1 184 ? 6.996 9.789 -12.780 1.00 94.25 184 ARG A O 1
ATOM 1429 N N . ALA A 1 185 ? 8.822 8.487 -12.957 1.00 94.38 185 ALA A N 1
ATOM 1430 C CA . ALA A 1 185 ? 9.779 9.591 -12.956 1.00 94.38 185 ALA A CA 1
ATOM 1431 C C . ALA A 1 185 ? 9.540 10.528 -14.151 1.00 94.38 185 ALA A C 1
ATOM 1433 O O . ALA A 1 185 ? 9.374 11.730 -13.941 1.00 94.38 185 ALA A O 1
ATOM 1434 N N . ASP A 1 186 ? 9.389 9.973 -15.358 1.00 94.44 186 ASP A N 1
ATOM 1435 C CA . ASP A 1 186 ? 9.087 10.734 -16.578 1.00 94.44 186 ASP A CA 1
ATOM 1436 C C . ASP A 1 186 ? 7.791 11.547 -16.442 1.00 94.44 186 ASP A C 1
ATOM 1438 O O . ASP A 1 186 ? 7.744 12.721 -16.804 1.00 94.44 186 ASP A O 1
ATOM 1442 N N . ALA A 1 187 ? 6.740 10.957 -15.861 1.00 93.31 187 ALA A N 1
ATOM 1443 C CA . ALA A 1 187 ? 5.463 11.638 -15.655 1.00 93.31 187 ALA A CA 1
ATOM 1444 C C . ALA A 1 187 ? 5.580 12.848 -14.709 1.00 93.31 187 ALA A C 1
ATOM 1446 O O . ALA A 1 187 ? 4.929 13.867 -14.935 1.00 93.31 187 ALA A O 1
ATOM 1447 N N . TYR A 1 188 ? 6.408 12.766 -13.662 1.00 94.44 188 TYR A N 1
ATOM 1448 C CA . TYR A 1 188 ? 6.661 13.904 -12.768 1.00 94.44 188 TYR A CA 1
ATOM 1449 C C . TYR A 1 188 ? 7.503 14.996 -13.433 1.00 94.44 188 TYR A C 1
ATOM 1451 O O . TYR A 1 188 ? 7.225 16.178 -13.224 1.00 94.44 188 TYR A O 1
ATOM 1459 N N . VAL A 1 189 ? 8.475 14.616 -14.270 1.00 95.38 189 VAL A N 1
ATOM 1460 C CA . VAL A 1 189 ? 9.242 15.563 -15.093 1.00 95.38 189 VAL A CA 1
ATOM 1461 C C . VAL A 1 189 ? 8.312 16.304 -16.054 1.00 95.38 189 VAL A C 1
ATOM 1463 O O . VAL A 1 189 ? 8.315 17.531 -16.071 1.00 95.38 189 VAL A O 1
ATOM 1466 N N . ALA A 1 190 ? 7.456 15.582 -16.782 1.00 93.44 190 ALA A N 1
ATOM 1467 C CA . ALA A 1 190 ? 6.492 16.168 -17.714 1.00 93.44 190 ALA A CA 1
ATOM 1468 C C . ALA A 1 190 ? 5.469 17.086 -17.021 1.00 93.44 190 ALA A C 1
ATOM 1470 O O . ALA A 1 190 ? 5.062 18.097 -17.584 1.00 93.44 190 ALA A O 1
ATOM 1471 N N . ALA A 1 191 ? 5.072 16.757 -15.789 1.00 92.44 191 ALA A N 1
ATOM 1472 C CA . ALA A 1 191 ? 4.172 17.586 -14.991 1.00 92.44 191 ALA A CA 1
ATOM 1473 C C . ALA A 1 191 ? 4.857 18.816 -14.361 1.00 92.44 191 ALA A C 1
ATOM 1475 O O . ALA A 1 191 ? 4.162 19.681 -13.833 1.00 92.44 191 ALA A O 1
ATOM 1476 N N . GLY A 1 192 ? 6.193 18.891 -14.358 1.00 93.50 192 GLY A N 1
ATOM 1477 C CA . GLY A 1 192 ? 6.941 19.966 -13.697 1.00 93.50 192 GLY A CA 1
ATOM 1478 C C . GLY A 1 192 ? 6.826 19.954 -12.167 1.00 93.50 192 GLY A C 1
ATOM 1479 O O . GLY A 1 192 ? 7.000 20.989 -11.526 1.00 93.50 192 GLY A O 1
ATOM 1480 N N . VAL A 1 193 ? 6.517 18.801 -11.560 1.00 91.38 193 VAL A N 1
ATOM 1481 C CA . VAL A 1 193 ? 6.291 18.669 -10.110 1.00 91.38 193 VAL A CA 1
ATOM 1482 C C . VAL A 1 193 ? 7.281 17.680 -9.504 1.00 91.38 193 VAL A C 1
ATOM 1484 O O . VAL A 1 193 ? 7.556 16.622 -10.064 1.00 91.38 193 VAL A O 1
ATOM 1487 N N . LYS A 1 194 ? 7.792 17.987 -8.307 1.00 89.19 194 LYS A N 1
ATOM 1488 C CA . LYS A 1 194 ? 8.680 17.079 -7.572 1.00 89.19 194 LYS A CA 1
ATOM 1489 C C . LYS A 1 194 ? 7.934 15.799 -7.150 1.00 89.19 194 LYS A C 1
ATOM 1491 O O . LYS A 1 194 ? 6.871 15.906 -6.531 1.00 89.19 194 LYS A O 1
ATOM 1496 N N . PRO A 1 195 ? 8.494 14.596 -7.387 1.00 88.25 195 PRO A N 1
ATOM 1497 C CA . PRO A 1 195 ? 7.863 13.354 -6.963 1.00 88.25 195 PRO A CA 1
ATOM 1498 C C . PRO A 1 195 ? 7.791 13.258 -5.427 1.00 88.25 195 PRO A C 1
ATOM 1500 O O . PRO A 1 195 ? 8.783 13.532 -4.742 1.00 88.25 195 PRO A O 1
ATOM 1503 N N . PRO A 1 196 ? 6.649 12.833 -4.859 1.00 89.31 196 PRO A N 1
ATOM 1504 C CA . PRO A 1 196 ? 6.530 12.544 -3.439 1.00 89.31 196 PRO A CA 1
ATOM 1505 C C . PRO A 1 196 ? 7.273 11.246 -3.086 1.00 89.31 196 PRO A C 1
ATOM 1507 O O . PRO A 1 196 ? 7.631 10.446 -3.957 1.00 89.31 196 PRO A O 1
ATOM 1510 N N . LEU A 1 197 ? 7.461 11.009 -1.783 1.00 88.00 197 LEU A N 1
ATOM 1511 C CA . LEU A 1 197 ? 8.124 9.800 -1.281 1.00 88.00 197 LEU A CA 1
ATOM 1512 C C . LEU A 1 197 ? 7.325 8.526 -1.575 1.00 88.00 197 LEU A C 1
ATOM 1514 O O . LEU A 1 197 ? 7.924 7.469 -1.742 1.00 88.00 197 LEU A O 1
ATOM 1518 N N . GLN A 1 198 ? 5.994 8.614 -1.628 1.00 88.31 198 GLN A N 1
ATOM 1519 C CA . GLN A 1 198 ? 5.108 7.473 -1.849 1.00 88.31 198 GLN A CA 1
ATOM 1520 C C . GLN A 1 198 ? 5.307 6.888 -3.251 1.00 88.31 198 GLN A C 1
ATOM 1522 O O . GLN A 1 198 ? 5.094 7.575 -4.255 1.00 88.31 198 GLN A O 1
ATOM 1527 N N . LEU A 1 199 ? 5.665 5.603 -3.310 1.00 90.25 199 LEU A N 1
ATOM 1528 C CA . LEU A 1 199 ? 5.983 4.880 -4.543 1.00 90.25 199 LEU A CA 1
ATOM 1529 C C . LEU A 1 199 ? 4.823 4.906 -5.541 1.00 90.25 199 LEU A C 1
ATOM 1531 O O . LEU A 1 199 ? 5.029 5.141 -6.726 1.00 90.25 199 LEU A O 1
ATOM 1535 N N . TRP A 1 200 ? 3.602 4.674 -5.064 1.00 89.94 200 TRP A N 1
ATOM 1536 C CA . TRP A 1 200 ? 2.439 4.514 -5.936 1.00 89.94 200 TRP A CA 1
ATOM 1537 C C . TRP A 1 200 ? 1.765 5.831 -6.324 1.00 89.94 200 TRP A C 1
ATOM 1539 O O . TRP A 1 200 ? 0.878 5.821 -7.165 1.00 89.94 200 TRP A O 1
ATOM 1549 N N . ALA A 1 201 ? 2.169 6.968 -5.758 1.00 89.12 201 ALA A N 1
ATOM 1550 C CA . ALA A 1 201 ? 1.581 8.249 -6.136 1.00 89.12 201 ALA A CA 1
ATOM 1551 C C . ALA A 1 201 ? 2.053 8.666 -7.538 1.00 89.12 201 ALA A C 1
ATOM 1553 O O . ALA A 1 201 ? 3.265 8.762 -7.777 1.00 89.12 201 ALA A O 1
ATOM 1554 N N . ILE A 1 202 ? 1.110 8.960 -8.434 1.00 90.25 202 ILE A N 1
ATOM 1555 C CA . ILE A 1 202 ? 1.354 9.559 -9.758 1.00 90.25 202 ILE A CA 1
ATOM 1556 C C . ILE A 1 202 ? 0.952 11.049 -9.756 1.00 90.25 202 ILE A C 1
ATOM 1558 O O . ILE A 1 202 ? 0.257 11.481 -8.832 1.00 90.25 202 ILE A O 1
ATOM 1562 N N . PRO A 1 203 ? 1.373 11.860 -10.748 1.00 88.75 203 PRO A N 1
ATOM 1563 C CA . PRO A 1 203 ? 0.972 13.264 -10.818 1.00 88.75 203 PRO A CA 1
ATOM 1564 C C . PRO A 1 203 ? -0.552 13.439 -10.746 1.00 88.75 203 PRO A C 1
ATOM 1566 O O . PRO A 1 203 ? -1.297 12.733 -11.421 1.00 88.75 203 PRO A O 1
ATOM 1569 N N . GLY A 1 204 ? -1.010 14.368 -9.903 1.00 83.75 204 GLY A N 1
ATOM 1570 C CA . GLY A 1 204 ? -2.435 14.612 -9.646 1.00 83.75 204 GLY A CA 1
ATOM 1571 C C . GLY A 1 204 ? -3.048 13.775 -8.515 1.00 83.75 204 GLY A C 1
ATOM 1572 O O . GLY A 1 204 ? -4.118 14.132 -8.019 1.00 83.75 204 GLY A O 1
ATOM 1573 N N . ASP A 1 205 ? -2.379 12.719 -8.037 1.00 84.00 205 ASP A N 1
ATOM 1574 C CA . ASP A 1 205 ? -2.842 11.977 -6.862 1.00 84.00 205 ASP A CA 1
ATOM 1575 C C . ASP A 1 205 ? -2.640 12.778 -5.569 1.00 84.00 205 ASP A C 1
ATOM 1577 O O . ASP A 1 205 ? -1.651 13.486 -5.376 1.00 84.00 205 ASP A O 1
ATOM 1581 N N . ARG A 1 206 ? -3.533 12.551 -4.602 1.00 76.75 206 ARG A N 1
ATOM 1582 C CA . ARG A 1 206 ? -3.285 12.871 -3.192 1.00 76.75 206 ARG A CA 1
ATOM 1583 C C . ARG A 1 206 ? -2.521 11.699 -2.548 1.00 76.75 206 ARG A C 1
ATOM 1585 O O . ARG A 1 206 ? -3.117 10.630 -2.368 1.00 76.75 206 ARG A O 1
ATOM 1592 N N . PRO A 1 207 ? -1.238 11.862 -2.160 1.00 65.69 207 PRO A N 1
ATOM 1593 C CA . PRO A 1 207 ? -0.362 10.738 -1.802 1.00 65.69 207 PRO A CA 1
ATOM 1594 C C . PRO A 1 207 ? -0.824 9.886 -0.610 1.00 65.69 207 PRO A C 1
ATOM 1596 O O . PRO A 1 207 ? -0.425 8.733 -0.492 1.00 65.69 207 PRO A O 1
ATOM 1599 N N . SER A 1 208 ? -1.653 10.433 0.285 1.00 60.84 208 SER A N 1
ATOM 1600 C CA . SER A 1 208 ? -2.155 9.746 1.485 1.00 60.84 208 SER A CA 1
ATOM 1601 C C . SER A 1 208 ? -3.487 9.014 1.295 1.00 60.84 208 SER A C 1
ATOM 1603 O O . SER A 1 208 ? -3.928 8.329 2.213 1.00 60.84 208 SER A O 1
ATOM 1605 N N . THR A 1 209 ? -4.144 9.161 0.142 1.00 62.34 209 THR A N 1
ATOM 1606 C CA . THR A 1 209 ? -5.527 8.684 -0.067 1.00 62.34 209 THR A CA 1
ATOM 1607 C C . THR A 1 209 ? -5.680 7.686 -1.209 1.00 62.34 209 THR A C 1
ATOM 1609 O O . THR A 1 209 ? -6.786 7.213 -1.466 1.00 62.34 209 THR A O 1
ATOM 1612 N N . TRP A 1 210 ? -4.599 7.361 -1.917 1.00 63.53 210 TRP A N 1
ATOM 1613 C CA . TRP A 1 210 ? -4.662 6.359 -2.970 1.00 63.53 210 TRP A CA 1
ATOM 1614 C C . TRP A 1 210 ? -4.807 4.944 -2.380 1.00 63.53 210 TRP A C 1
ATOM 1616 O O . TRP A 1 210 ? -4.102 4.570 -1.443 1.00 63.53 210 TRP A O 1
ATOM 1626 N N . THR A 1 211 ? -5.727 4.153 -2.940 1.00 56.31 211 THR A N 1
ATOM 1627 C CA . THR A 1 211 ? -5.960 2.750 -2.567 1.00 56.31 211 THR A CA 1
ATOM 1628 C C . THR A 1 211 ? -5.656 1.851 -3.759 1.00 56.31 211 THR A C 1
ATOM 1630 O O . THR A 1 211 ? -6.034 2.164 -4.888 1.00 56.31 211 THR A O 1
ATOM 1633 N N . SER A 1 212 ? -4.971 0.731 -3.521 1.00 53.94 212 SER A N 1
ATOM 1634 C CA . SER A 1 212 ? -4.760 -0.270 -4.565 1.00 53.94 212 SER A CA 1
ATOM 1635 C C . SER A 1 212 ? -6.092 -0.907 -4.966 1.00 53.94 212 SER A C 1
ATOM 1637 O O . SER A 1 212 ? -6.972 -1.127 -4.125 1.00 53.94 212 SER A O 1
ATOM 1639 N N . GLU A 1 213 ? -6.239 -1.251 -6.249 1.00 55.53 213 GLU A N 1
ATOM 1640 C CA . GLU A 1 213 ? -7.410 -1.992 -6.732 1.00 55.53 213 GLU A CA 1
ATOM 1641 C C . GLU A 1 213 ? -7.594 -3.323 -6.002 1.00 55.53 213 GLU A C 1
ATOM 1643 O O . GLU A 1 213 ? -8.722 -3.783 -5.906 1.00 55.53 213 GLU A O 1
ATOM 1648 N N . TYR A 1 214 ? -6.550 -3.885 -5.385 1.00 47.81 214 TYR A N 1
ATOM 1649 C CA . TYR A 1 214 ? -6.634 -5.017 -4.458 1.00 47.81 214 TYR A CA 1
ATOM 1650 C C . TYR A 1 214 ? -7.775 -4.887 -3.429 1.00 47.81 214 TYR A C 1
ATOM 1652 O O . TYR A 1 214 ? -8.504 -5.850 -3.201 1.00 47.81 214 TYR A O 1
ATOM 1660 N N . ALA A 1 215 ? -7.982 -3.704 -2.835 1.00 46.59 215 ALA A N 1
ATOM 1661 C CA . ALA A 1 215 ? -9.060 -3.487 -1.865 1.00 46.59 215 ALA A CA 1
ATOM 1662 C C . ALA A 1 215 ? -10.460 -3.506 -2.510 1.00 46.59 215 ALA A C 1
ATOM 1664 O O . ALA A 1 215 ? -11.418 -3.943 -1.877 1.00 46.59 215 ALA A O 1
ATOM 1665 N N . ARG A 1 216 ? -10.578 -3.073 -3.774 1.00 48.31 216 ARG A N 1
ATOM 1666 C CA . ARG A 1 216 ? -11.830 -3.116 -4.549 1.00 48.31 216 ARG A CA 1
ATOM 1667 C C . ARG A 1 216 ? -12.086 -4.510 -5.131 1.00 48.31 216 ARG A C 1
ATOM 1669 O O . ARG A 1 216 ? -13.179 -5.036 -4.980 1.00 48.31 216 ARG A O 1
ATOM 1676 N N . ALA A 1 217 ? -11.078 -5.144 -5.723 1.00 48.56 217 ALA A N 1
ATOM 1677 C CA . ALA A 1 217 ? -11.149 -6.465 -6.343 1.00 48.56 217 ALA A CA 1
ATOM 1678 C C . ALA A 1 217 ? -11.411 -7.587 -5.325 1.00 48.56 217 ALA A C 1
ATOM 1680 O O . ALA A 1 217 ? -12.200 -8.486 -5.608 1.00 48.56 217 ALA A O 1
ATOM 1681 N N . ALA A 1 218 ? -10.825 -7.512 -4.122 1.00 48.00 218 ALA A N 1
ATOM 1682 C CA . ALA A 1 218 ? -11.135 -8.442 -3.031 1.00 48.00 218 ALA A CA 1
ATOM 1683 C C . ALA A 1 218 ? -12.581 -8.299 -2.513 1.00 48.00 218 ALA A C 1
ATOM 1685 O O . ALA A 1 218 ? -13.131 -9.261 -1.981 1.00 48.00 218 ALA A O 1
ATOM 1686 N N . GLY A 1 219 ? -13.199 -7.121 -2.678 1.00 42.47 219 GLY A N 1
ATOM 1687 C CA . GLY A 1 219 ? -14.617 -6.893 -2.387 1.00 42.47 219 GLY A CA 1
ATOM 1688 C C . GLY A 1 219 ? -15.548 -7.368 -3.508 1.00 42.47 219 GLY A C 1
ATOM 1689 O O . GLY A 1 219 ? -16.563 -7.989 -3.225 1.00 42.47 219 GLY A O 1
ATOM 1690 N N . ILE A 1 220 ? -15.180 -7.140 -4.774 1.00 44.66 220 ILE A N 1
ATOM 1691 C CA . ILE A 1 220 ? -16.003 -7.467 -5.957 1.00 44.66 220 ILE A CA 1
ATOM 1692 C C . ILE A 1 220 ? -16.093 -8.984 -6.209 1.00 44.66 220 ILE A C 1
ATOM 1694 O O . ILE A 1 220 ? -17.138 -9.481 -6.614 1.00 44.66 220 ILE A O 1
ATOM 1698 N N . PHE A 1 221 ? -15.037 -9.758 -5.934 1.00 37.41 221 PHE A N 1
ATOM 1699 C CA . PHE A 1 221 ? -15.058 -11.215 -6.161 1.00 37.41 221 PHE A CA 1
ATOM 1700 C C . PHE A 1 221 ? -15.854 -12.020 -5.117 1.00 37.41 221 PHE A C 1
ATOM 1702 O O . PHE A 1 221 ? -16.040 -13.224 -5.296 1.00 37.41 221 PHE A O 1
ATOM 1709 N N . MET A 1 222 ? -16.344 -11.384 -4.047 1.00 38.22 222 MET A N 1
ATOM 1710 C CA . MET A 1 222 ? -17.209 -12.042 -3.059 1.00 38.22 222 MET A CA 1
ATOM 1711 C C . MET A 1 222 ? -18.638 -12.276 -3.564 1.00 38.22 222 MET A C 1
ATOM 1713 O O . MET A 1 222 ? -19.267 -13.222 -3.098 1.00 38.22 222 MET A O 1
ATOM 1717 N N . ASP A 1 223 ? -19.117 -11.500 -4.543 1.00 34.03 223 ASP A N 1
ATOM 1718 C CA . ASP A 1 223 ? -20.464 -11.676 -5.113 1.00 34.03 223 ASP A CA 1
ATOM 1719 C C . ASP A 1 223 ? -20.530 -12.741 -6.220 1.00 34.03 223 ASP A C 1
ATOM 1721 O O . ASP A 1 223 ? -21.606 -13.232 -6.545 1.00 34.03 223 ASP A O 1
ATOM 1725 N N . VAL A 1 224 ? -19.388 -13.150 -6.786 1.00 36.97 224 VAL A N 1
ATOM 1726 C CA . VAL A 1 224 ? -19.343 -14.095 -7.923 1.00 36.97 224 VAL A CA 1
ATOM 1727 C C . VAL A 1 224 ? -18.959 -15.518 -7.493 1.00 36.97 224 VAL A C 1
ATOM 1729 O O . VAL A 1 224 ? -19.185 -16.477 -8.226 1.00 36.97 224 VAL A O 1
ATOM 1732 N N . ALA A 1 225 ? -18.423 -15.697 -6.282 1.00 33.16 225 ALA A N 1
ATOM 1733 C CA . ALA A 1 225 ? -17.942 -16.988 -5.788 1.00 33.16 225 ALA A CA 1
ATOM 1734 C C . ALA A 1 225 ? -18.737 -17.502 -4.575 1.00 33.16 225 ALA A C 1
ATOM 1736 O O . ALA A 1 225 ? -18.156 -17.890 -3.561 1.00 33.16 225 ALA A O 1
ATOM 1737 N N . GLN A 1 226 ? -20.067 -17.562 -4.682 1.00 32.47 226 GLN A N 1
ATOM 1738 C CA . GLN A 1 226 ? -20.846 -18.536 -3.912 1.00 32.47 226 GLN A CA 1
ATOM 1739 C C . GLN A 1 226 ? -21.240 -19.715 -4.814 1.00 32.47 226 GLN A C 1
ATOM 1741 O O . GLN A 1 226 ? -22.322 -19.708 -5.395 1.00 32.47 226 GLN A O 1
ATOM 1746 N N . PRO A 1 227 ? -20.413 -20.771 -4.932 1.00 32.19 227 PRO A N 1
ATOM 1747 C CA . PRO A 1 227 ? -20.958 -22.075 -5.265 1.00 32.19 227 PRO A CA 1
ATOM 1748 C C . PRO A 1 227 ? -21.870 -22.502 -4.107 1.00 32.19 227 PRO A C 1
ATOM 1750 O O . PRO A 1 227 ? -21.431 -22.629 -2.962 1.00 32.19 227 PRO A O 1
ATOM 1753 N N . SER A 1 228 ? -23.146 -22.716 -4.418 1.00 35.22 228 SER A N 1
ATOM 1754 C CA . SER A 1 228 ? -24.263 -23.070 -3.527 1.00 35.22 228 SER A CA 1
ATOM 1755 C C . SER A 1 228 ? -24.126 -24.420 -2.796 1.00 35.22 228 SER A C 1
ATOM 1757 O O . SER A 1 228 ? -25.117 -24.973 -2.329 1.00 35.22 228 SER A O 1
ATOM 1759 N N . GLN A 1 229 ? -22.916 -24.975 -2.673 1.00 29.94 229 GLN A N 1
ATOM 1760 C CA . GLN A 1 229 ? -22.692 -26.358 -2.235 1.00 29.94 229 GLN A CA 1
ATOM 1761 C C . GLN A 1 229 ? -21.631 -26.546 -1.144 1.00 29.94 229 GLN A C 1
ATOM 1763 O O . GLN A 1 229 ? -21.167 -27.660 -0.922 1.00 29.94 229 GLN A O 1
ATOM 1768 N N . TRP A 1 230 ? -21.295 -25.510 -0.376 1.00 30.25 230 TRP A N 1
ATOM 1769 C CA . TRP A 1 230 ? -20.649 -25.735 0.921 1.00 30.25 230 TRP A CA 1
ATOM 1770 C C . TRP A 1 230 ? -21.717 -25.827 2.005 1.00 30.25 230 TRP A C 1
ATOM 1772 O O . TRP A 1 230 ? -21.984 -24.874 2.736 1.00 30.25 230 TRP A O 1
ATOM 1782 N N . THR A 1 231 ? -22.338 -27.003 2.111 1.00 29.88 231 THR A N 1
ATOM 1783 C CA . THR A 1 231 ? -23.049 -27.398 3.327 1.00 29.88 231 THR A CA 1
ATOM 1784 C C . THR A 1 231 ? -22.089 -27.234 4.495 1.00 29.88 231 THR A C 1
ATOM 1786 O O . THR A 1 231 ? -21.089 -27.945 4.601 1.00 29.88 231 THR A O 1
ATOM 1789 N N . SER A 1 232 ? -22.378 -26.270 5.369 1.00 29.81 232 SER A N 1
ATOM 1790 C CA . SER A 1 232 ? -21.674 -26.128 6.632 1.00 29.81 232 SER A CA 1
ATOM 1791 C C . SER A 1 232 ? -21.783 -27.456 7.379 1.00 29.81 232 SER A C 1
ATOM 1793 O O . SER A 1 232 ? -22.874 -27.825 7.827 1.00 29.81 232 SER A O 1
ATOM 1795 N N . VAL A 1 233 ? -20.673 -28.167 7.553 1.00 26.92 233 VAL A N 1
ATOM 1796 C CA . VAL A 1 233 ? -20.579 -29.148 8.630 1.00 26.92 233 VAL A CA 1
ATOM 1797 C C . VAL A 1 233 ? -20.656 -28.329 9.914 1.00 26.92 233 VAL A C 1
ATOM 1799 O O . VAL A 1 233 ? -19.681 -27.719 10.352 1.00 26.92 233 VAL A O 1
ATOM 1802 N N . ARG A 1 234 ? -21.870 -28.220 10.469 1.00 25.44 234 ARG A N 1
ATOM 1803 C CA . ARG A 1 234 ? -22.099 -27.654 11.797 1.00 25.44 234 ARG A CA 1
ATOM 1804 C C . ARG A 1 234 ? -21.338 -28.529 12.780 1.00 25.44 234 ARG A C 1
ATOM 1806 O O . ARG A 1 234 ? -21.819 -29.590 13.169 1.00 25.44 234 ARG A O 1
ATOM 1813 N N . CYS A 1 235 ? -20.182 -28.057 13.223 1.00 24.03 235 CYS A N 1
ATOM 1814 C CA . CYS A 1 235 ? -19.602 -28.525 14.467 1.00 24.03 235 CYS A CA 1
ATOM 1815 C C . CYS A 1 235 ? -20.547 -28.052 15.584 1.00 24.03 235 CYS A C 1
ATOM 1817 O O . CYS A 1 235 ? -20.510 -26.896 16.004 1.00 24.03 235 CYS A O 1
ATOM 1819 N N . LYS A 1 236 ? -21.495 -28.913 15.978 1.00 25.42 236 LYS A N 1
ATOM 1820 C CA . LYS A 1 236 ? -22.364 -28.702 17.141 1.00 25.42 236 LYS A CA 1
ATOM 1821 C C . LYS A 1 236 ? -21.481 -28.749 18.389 1.00 25.42 236 LYS A C 1
ATOM 1823 O O . LYS A 1 236 ? -21.300 -29.812 18.973 1.00 25.42 236 LYS A O 1
ATOM 1828 N N . SER A 1 237 ? -20.956 -27.610 18.831 1.00 29.88 237 SER A N 1
ATOM 1829 C CA . SER A 1 237 ? -20.531 -27.468 20.221 1.00 29.88 237 SER A CA 1
ATOM 1830 C C . SER A 1 237 ? -21.790 -27.429 21.089 1.00 29.88 237 SER A C 1
ATOM 1832 O O . SER A 1 237 ? -22.512 -26.438 21.171 1.00 29.88 237 SER A O 1
ATOM 1834 N N . HIS A 1 238 ? -22.098 -28.574 21.693 1.00 25.80 238 HIS A N 1
ATOM 1835 C CA . HIS A 1 238 ? -23.111 -28.718 22.730 1.00 25.80 238 HIS A CA 1
ATOM 1836 C C . HIS A 1 238 ? -22.607 -28.006 23.996 1.00 25.80 238 HIS A C 1
ATOM 1838 O O . HIS A 1 238 ? -22.010 -28.618 24.875 1.00 25.80 238 HIS A O 1
ATOM 1844 N N . TRP A 1 239 ? -22.806 -26.692 24.089 1.00 24.67 239 TRP A N 1
ATOM 1845 C CA . TRP A 1 239 ? -22.719 -25.980 25.364 1.00 24.67 239 TRP A CA 1
ATOM 1846 C C . TRP A 1 239 ? -24.089 -26.075 26.039 1.00 24.67 239 TRP A C 1
ATOM 1848 O O . TRP A 1 239 ? -24.975 -25.253 25.817 1.00 24.67 239 TRP A O 1
ATOM 1858 N N . ARG A 1 240 ? -24.293 -27.148 26.813 1.00 25.91 240 ARG A N 1
ATOM 1859 C CA . ARG A 1 240 ? -25.440 -27.271 27.717 1.00 25.91 240 ARG A CA 1
ATOM 1860 C C . ARG A 1 240 ? -25.145 -26.479 28.986 1.00 25.91 240 ARG A C 1
ATOM 1862 O O . ARG A 1 240 ? -24.183 -26.753 29.696 1.00 25.91 240 ARG A O 1
ATOM 1869 N N . SER A 1 241 ? -26.010 -25.513 29.261 1.00 27.75 241 SER A N 1
ATOM 1870 C CA . SER A 1 241 ? -26.156 -24.862 30.555 1.00 27.75 241 SER A CA 1
ATOM 1871 C C . SER A 1 241 ? -26.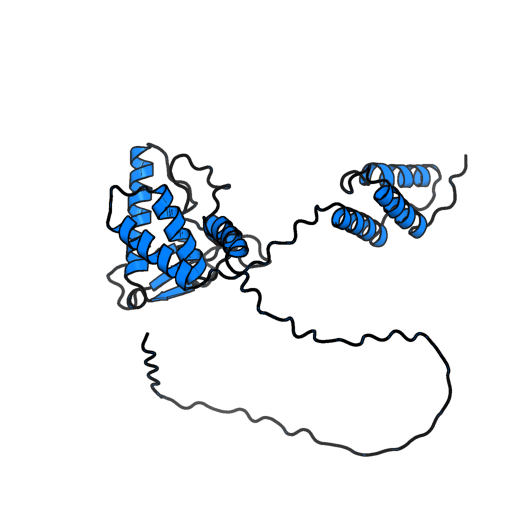566 -25.875 31.623 1.00 27.75 241 SER A C 1
ATOM 1873 O O . SER A 1 241 ? -27.542 -26.600 31.428 1.00 27.75 241 SER A O 1
ATOM 1875 N N . SER A 1 242 ? -25.914 -25.868 32.781 1.00 26.59 242 SER A N 1
ATOM 1876 C CA . SER A 1 242 ? -26.510 -26.320 34.044 1.00 26.59 242 SER A CA 1
ATOM 1877 C C . SER A 1 242 ? -25.811 -25.586 35.188 1.00 26.59 242 SER A C 1
ATOM 1879 O O . SER A 1 242 ? -24.639 -25.817 35.470 1.00 26.59 242 SER A O 1
ATOM 1881 N N . ARG A 1 243 ? -26.527 -24.633 35.790 1.00 29.94 243 ARG A N 1
ATOM 1882 C CA . ARG A 1 243 ? -26.204 -24.065 37.103 1.00 29.94 243 ARG A CA 1
ATOM 1883 C C . ARG A 1 243 ? -26.461 -25.130 38.176 1.00 29.94 243 ARG A C 1
ATOM 1885 O O . ARG A 1 243 ? -27.422 -25.874 38.039 1.00 29.94 243 ARG A O 1
ATOM 1892 N N . THR A 1 244 ? -25.618 -25.098 39.213 1.00 29.20 244 THR A N 1
ATOM 1893 C CA . THR A 1 244 ? -25.895 -25.427 40.629 1.00 29.20 244 THR A CA 1
ATOM 1894 C C . THR A 1 244 ? -26.645 -26.726 40.936 1.00 29.20 244 THR A C 1
ATOM 1896 O O . THR A 1 244 ? -27.852 -26.771 40.751 1.00 29.20 244 THR A O 1
ATOM 1899 N N . ASP A 1 245 ? -25.963 -27.704 41.548 1.00 27.23 245 ASP A N 1
ATOM 1900 C CA . ASP A 1 245 ? -26.325 -28.126 42.912 1.00 27.23 245 ASP A CA 1
ATOM 1901 C C . ASP A 1 245 ? -25.329 -29.099 43.577 1.00 27.23 245 ASP A C 1
ATOM 1903 O O . ASP A 1 245 ? -24.742 -29.976 42.949 1.00 27.23 245 ASP A O 1
ATOM 1907 N N . SER A 1 246 ? -25.205 -28.910 44.895 1.00 28.78 246 SER A N 1
ATOM 1908 C CA . SER A 1 246 ? -24.855 -29.875 45.953 1.00 28.78 246 SER A CA 1
ATOM 1909 C C . SER A 1 246 ? -23.481 -30.576 45.988 1.00 28.78 246 SER A C 1
ATOM 1911 O O . SER A 1 246 ? -23.227 -31.591 45.350 1.00 28.78 246 SER A O 1
ATOM 1913 N N . LEU A 1 247 ? -22.630 -30.050 46.877 1.00 27.42 247 LEU A N 1
ATOM 1914 C CA . LEU A 1 247 ? -22.101 -30.714 48.085 1.00 27.42 247 LEU A CA 1
ATOM 1915 C C . LEU A 1 247 ? -22.358 -32.233 48.281 1.00 27.42 247 LEU A C 1
ATOM 1917 O O . LEU A 1 247 ? -23.495 -32.686 48.259 1.00 27.42 247 LEU A O 1
ATOM 1921 N N . LEU A 1 248 ? -21.279 -32.909 48.722 1.00 28.69 248 LEU A N 1
ATOM 1922 C CA . LEU A 1 248 ? -21.152 -34.206 49.431 1.00 28.69 248 LEU A CA 1
ATOM 1923 C C . LEU A 1 248 ? -20.867 -35.481 48.609 1.00 28.69 248 LEU A C 1
ATOM 1925 O O . LE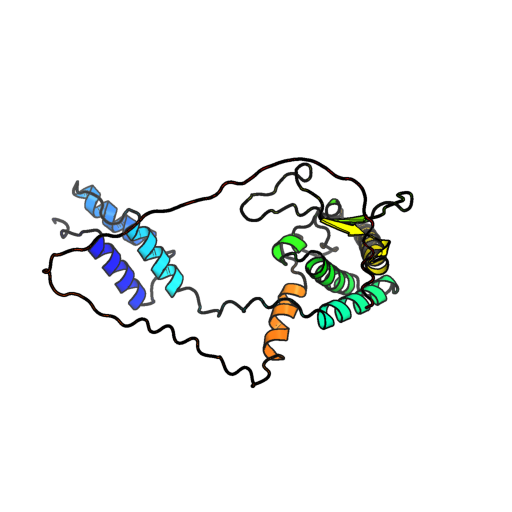U A 1 248 ? -21.768 -36.069 48.022 1.00 28.69 248 LEU A O 1
ATOM 1929 N N . ARG A 1 249 ? -19.610 -35.959 48.745 1.00 31.28 249 ARG A N 1
ATOM 1930 C CA . ARG A 1 249 ? -19.102 -37.351 48.959 1.00 31.28 249 ARG A CA 1
ATOM 1931 C C . ARG A 1 249 ? -17.669 -37.429 48.389 1.00 31.28 249 ARG A C 1
ATOM 1933 O O . ARG A 1 249 ? -17.491 -37.410 47.184 1.00 31.28 249 ARG A O 1
ATOM 1940 N N . ARG A 1 250 ? -16.602 -37.167 49.158 1.00 31.89 250 ARG A N 1
ATOM 1941 C CA . ARG A 1 250 ? -15.831 -38.067 50.052 1.00 31.89 250 ARG A CA 1
ATOM 1942 C C . ARG A 1 250 ? -15.497 -39.458 49.474 1.00 31.89 250 ARG A C 1
ATOM 1944 O O . ARG A 1 250 ? -16.411 -40.208 49.162 1.00 31.89 250 ARG A O 1
ATOM 1951 N N . LEU A 1 251 ? -14.190 -39.773 49.567 1.00 31.17 251 LEU A N 1
ATOM 1952 C CA . LEU A 1 251 ? -13.484 -41.063 49.399 1.00 31.17 251 LEU A CA 1
ATOM 1953 C C . LEU A 1 251 ? -13.331 -41.492 47.927 1.00 31.17 251 LEU A C 1
ATOM 1955 O O . LEU A 1 251 ? -14.311 -41.560 47.212 1.00 31.17 251 LEU A O 1
ATOM 1959 N N . GLY A 1 252 ? -12.163 -41.773 47.356 1.00 26.28 252 GLY A N 1
ATOM 1960 C CA . GLY A 1 252 ? -10.815 -42.011 47.856 1.00 26.28 252 GLY A CA 1
ATOM 1961 C C . GLY A 1 252 ? -10.265 -43.178 47.039 1.00 26.28 252 GLY A C 1
ATOM 1962 O O . GLY A 1 252 ? -10.856 -44.236 47.121 1.00 26.28 252 GLY A O 1
ATOM 1963 N N . GLU A 1 253 ? -9.189 -43.008 46.263 1.00 29.33 253 GLU A N 1
ATOM 1964 C CA . GLU A 1 253 ? -8.238 -44.093 45.971 1.00 29.33 253 GLU A CA 1
ATOM 1965 C C . GLU A 1 253 ? -7.020 -43.611 45.176 1.00 29.33 253 GLU A C 1
ATOM 1967 O O . GLU A 1 253 ? -7.093 -42.807 44.249 1.00 29.33 253 GLU A O 1
ATOM 1972 N N . LYS A 1 254 ? -5.873 -44.122 45.623 1.00 30.91 254 LYS A N 1
ATOM 1973 C CA . LYS A 1 254 ? -4.531 -44.000 45.053 1.00 30.91 254 LYS A CA 1
ATOM 1974 C C . LYS A 1 254 ? -4.483 -44.636 43.656 1.00 30.91 254 LYS A C 1
ATOM 1976 O O . LYS A 1 254 ? -5.109 -45.668 43.469 1.00 30.91 254 LYS A O 1
ATOM 1981 N N . GLN A 1 255 ? -3.584 -44.171 42.780 1.00 29.86 255 GLN A N 1
ATOM 1982 C CA . GLN A 1 255 ? -2.410 -44.960 42.345 1.00 29.86 255 GLN A CA 1
ATOM 1983 C C . GLN A 1 255 ? -1.534 -44.255 41.274 1.00 29.86 255 GLN A C 1
ATOM 1985 O O . GLN A 1 255 ? -1.987 -43.935 40.185 1.00 29.86 255 GLN A O 1
ATOM 1990 N N . ARG A 1 256 ? -0.240 -44.140 41.633 1.00 27.12 256 ARG A N 1
ATOM 1991 C CA . ARG A 1 256 ? 1.005 -44.385 40.857 1.00 27.12 256 ARG A CA 1
ATOM 1992 C C . ARG A 1 256 ? 1.488 -43.432 39.738 1.00 27.12 256 ARG A C 1
ATOM 1994 O O . ARG A 1 256 ? 1.081 -43.496 38.591 1.00 27.12 256 ARG A O 1
ATOM 2001 N N . CYS A 1 257 ? 2.499 -42.645 40.124 1.00 26.05 257 CYS A N 1
ATOM 2002 C CA . CYS A 1 257 ? 3.892 -42.583 39.629 1.00 26.05 257 CYS A CA 1
ATOM 2003 C C . CYS A 1 257 ? 4.278 -43.008 38.185 1.00 26.05 257 CYS A C 1
ATOM 2005 O O . CYS A 1 257 ? 4.438 -44.195 37.929 1.00 26.05 257 CYS A O 1
ATOM 2007 N N . GLY A 1 258 ? 4.668 -42.001 37.376 1.00 27.80 258 GLY A N 1
ATOM 2008 C CA . GLY A 1 258 ? 5.989 -41.827 36.709 1.00 27.80 258 GLY A CA 1
ATOM 2009 C C . GLY A 1 258 ? 6.333 -42.605 35.415 1.00 27.80 258 GLY A C 1
ATOM 2010 O O . GLY A 1 258 ? 5.648 -43.569 35.100 1.00 27.80 258 GLY A O 1
ATOM 2011 N N . PRO A 1 259 ? 7.434 -42.265 34.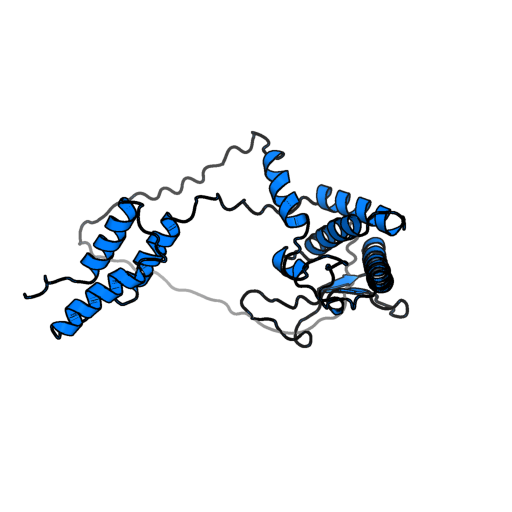689 1.00 35.03 259 PRO A N 1
ATOM 2012 C CA . PRO A 1 259 ? 8.278 -41.061 34.757 1.00 35.03 259 PRO A CA 1
ATOM 2013 C C . PRO A 1 259 ? 8.533 -40.343 33.402 1.00 35.03 259 PRO A C 1
ATOM 2015 O O . PRO A 1 259 ? 8.330 -40.871 32.311 1.00 35.03 259 PRO A O 1
ATOM 2018 N N . ARG A 1 260 ? 9.051 -39.109 33.514 1.00 31.20 260 ARG A N 1
ATOM 2019 C CA . ARG A 1 260 ? 9.720 -38.329 32.456 1.00 31.20 260 ARG A CA 1
ATOM 2020 C C . ARG A 1 260 ? 11.035 -38.995 32.048 1.00 31.20 260 ARG A C 1
ATOM 2022 O O . ARG A 1 260 ? 11.788 -39.411 32.923 1.00 31.20 260 ARG A O 1
ATOM 2029 N N . LEU A 1 261 ? 11.372 -38.940 30.759 1.00 29.88 261 LEU A N 1
ATOM 2030 C CA . LEU A 1 261 ? 12.734 -39.162 30.271 1.00 29.88 261 LEU A CA 1
ATOM 2031 C C . LEU A 1 261 ? 13.230 -37.971 29.442 1.00 29.88 261 LEU A C 1
ATOM 2033 O O . LEU A 1 261 ? 12.488 -37.322 28.707 1.00 29.88 261 LEU A O 1
ATOM 2037 N N . HIS A 1 262 ? 14.501 -37.672 29.687 1.00 27.58 262 HIS A N 1
ATOM 2038 C CA . HIS A 1 262 ? 15.2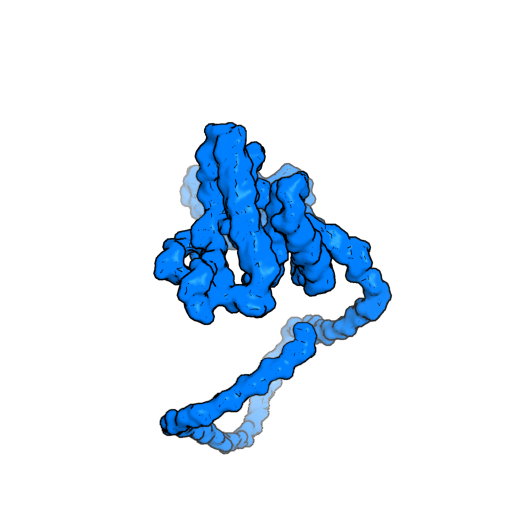82 -36.511 29.290 1.00 27.58 262 HIS A CA 1
ATOM 2039 C C . HIS A 1 262 ? 15.655 -36.478 27.799 1.00 27.58 262 HIS A C 1
ATOM 2041 O O . HIS A 1 262 ? 15.839 -37.509 27.159 1.00 27.58 262 HIS A O 1
ATOM 2047 N N . ARG A 1 263 ? 15.873 -35.255 27.293 1.00 30.98 263 ARG A N 1
ATOM 2048 C CA . ARG A 1 263 ? 16.678 -34.961 26.093 1.00 30.98 263 ARG A CA 1
ATOM 2049 C C . ARG A 1 263 ? 18.148 -35.353 26.296 1.00 30.98 263 ARG A C 1
ATOM 2051 O O . ARG A 1 263 ? 18.661 -35.143 27.396 1.00 30.98 263 ARG A O 1
ATOM 2058 N N . PRO A 1 264 ? 18.865 -35.637 25.198 1.00 30.02 264 PRO A N 1
ATOM 2059 C CA . PRO A 1 264 ? 20.251 -35.214 25.056 1.00 30.02 264 PRO A CA 1
ATOM 2060 C C . PRO A 1 264 ? 20.447 -34.266 23.858 1.00 30.02 264 PRO A C 1
ATOM 2062 O O . PRO A 1 264 ? 19.888 -34.453 22.780 1.00 30.02 264 PRO A O 1
ATOM 2065 N N . ASN A 1 265 ? 21.265 -33.236 24.076 1.00 28.02 265 ASN A N 1
ATOM 2066 C CA . ASN A 1 265 ? 21.929 -32.446 23.037 1.00 28.02 265 ASN A CA 1
ATOM 2067 C C . ASN A 1 265 ? 23.192 -33.192 22.578 1.00 28.02 265 ASN A C 1
ATOM 2069 O O . ASN A 1 265 ? 23.924 -33.681 23.437 1.00 28.02 265 ASN A O 1
ATOM 2073 N N . SER A 1 266 ? 23.519 -33.169 21.281 1.00 30.39 266 SER A N 1
ATOM 2074 C CA . SER A 1 266 ? 24.840 -32.733 20.775 1.00 30.39 266 SER A CA 1
ATOM 2075 C C . SER A 1 266 ? 25.010 -32.917 19.255 1.00 30.39 266 SER A C 1
ATOM 2077 O O . SER A 1 266 ? 24.583 -33.907 18.678 1.00 30.39 266 SER A O 1
ATOM 2079 N N . ALA A 1 267 ? 25.694 -31.921 18.675 1.00 28.77 267 ALA A N 1
ATOM 2080 C CA . ALA A 1 267 ? 26.678 -31.988 17.588 1.00 28.77 267 ALA A CA 1
ATOM 2081 C C . ALA A 1 267 ? 26.262 -32.340 16.136 1.00 28.77 267 ALA A C 1
ATOM 2083 O O . ALA A 1 267 ? 26.063 -33.487 15.759 1.00 28.77 267 ALA A O 1
ATOM 2084 N N . THR A 1 268 ? 26.287 -31.284 15.307 1.00 31.38 268 THR A N 1
ATOM 2085 C CA . THR A 1 268 ? 26.991 -31.161 14.008 1.00 31.38 268 THR A CA 1
ATOM 2086 C C . THR A 1 268 ? 27.229 -32.414 13.162 1.00 31.38 268 THR A C 1
ATOM 2088 O O . THR A 1 268 ? 28.112 -33.201 13.484 1.00 31.38 268 THR A O 1
ATOM 2091 N N . LEU A 1 269 ? 26.641 -32.441 11.957 1.00 29.91 269 LEU A N 1
ATOM 2092 C CA . LEU A 1 269 ? 27.250 -33.041 10.765 1.00 29.91 269 LEU A CA 1
ATOM 2093 C C . LEU A 1 269 ? 26.849 -32.289 9.480 1.00 29.91 269 LEU A C 1
ATOM 2095 O O . LEU A 1 269 ? 25.726 -31.827 9.302 1.00 29.91 269 LEU A O 1
ATOM 2099 N N . LYS A 1 270 ? 27.872 -32.141 8.640 1.00 28.83 270 LYS A N 1
ATOM 2100 C CA . LYS A 1 270 ? 27.987 -31.533 7.312 1.00 28.83 270 LYS A CA 1
ATOM 2101 C C . LYS A 1 270 ? 26.973 -32.049 6.276 1.00 28.83 270 LYS A C 1
ATOM 2103 O O . LYS A 1 270 ? 26.654 -33.226 6.275 1.00 28.83 270 LYS A O 1
ATOM 2108 N N . GLY A 1 271 ? 26.673 -31.183 5.300 1.00 26.77 271 GLY A N 1
ATOM 2109 C CA . GLY A 1 271 ? 26.673 -31.514 3.866 1.00 26.77 271 GLY A CA 1
ATOM 2110 C C . GLY A 1 271 ? 25.564 -32.432 3.349 1.00 26.77 271 GLY A C 1
ATOM 2111 O O . GLY A 1 271 ? 25.637 -33.643 3.493 1.00 26.77 271 GLY A O 1
ATOM 2112 N N . GLY A 1 272 ? 24.599 -31.865 2.625 1.00 27.03 272 GLY A N 1
ATOM 2113 C CA . GLY A 1 272 ? 23.611 -32.654 1.893 1.00 27.03 272 GLY A CA 1
ATOM 2114 C C . GLY A 1 272 ? 22.701 -31.781 1.045 1.00 27.03 272 GLY A C 1
ATOM 2115 O O . GLY A 1 272 ? 21.753 -31.191 1.548 1.00 27.03 272 GLY A O 1
ATOM 2116 N N . SER A 1 273 ? 23.030 -31.701 -0.240 1.00 28.98 273 SER A N 1
ATOM 2117 C CA . SER A 1 273 ? 22.196 -31.163 -1.312 1.00 28.98 273 SER A CA 1
ATOM 2118 C C . SER A 1 273 ? 20.796 -31.790 -1.281 1.00 28.98 273 SER A C 1
ATOM 2120 O O . SER A 1 273 ? 20.684 -33.013 -1.252 1.00 28.98 273 SER A O 1
ATOM 2122 N N . PHE A 1 274 ? 19.739 -30.976 -1.32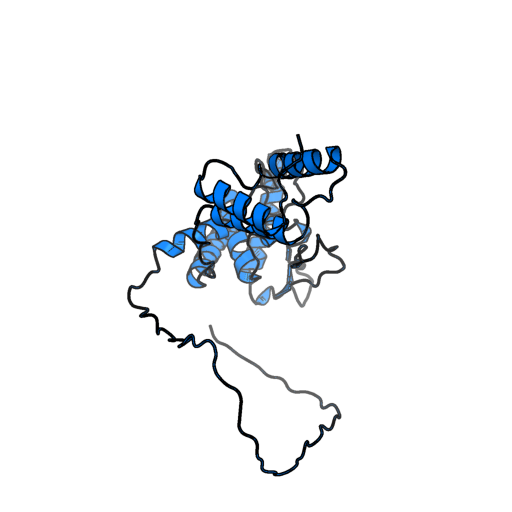7 1.00 29.73 274 PHE A N 1
ATOM 2123 C CA . PHE A 1 274 ? 18.399 -31.446 -1.676 1.00 29.73 274 PHE A CA 1
ATOM 2124 C C . PHE A 1 274 ? 17.790 -30.528 -2.734 1.00 29.73 274 PHE A C 1
ATOM 2126 O O . PHE A 1 274 ? 17.213 -29.479 -2.459 1.00 29.73 274 PHE A O 1
ATOM 2133 N N . LEU A 1 275 ? 17.964 -30.974 -3.977 1.00 30.34 275 LEU A N 1
ATOM 2134 C CA . LEU A 1 275 ? 17.156 -30.626 -5.135 1.00 30.34 275 LEU A CA 1
ATOM 2135 C C . LEU A 1 275 ? 15.678 -30.889 -4.825 1.00 30.34 275 LEU A C 1
ATOM 2137 O O . LEU A 1 275 ? 15.270 -32.038 -4.672 1.00 30.34 275 LEU A O 1
ATOM 2141 N N . LEU A 1 276 ? 14.867 -29.836 -4.823 1.00 30.39 276 LEU A N 1
ATOM 2142 C CA . LEU A 1 276 ? 13.424 -29.946 -4.999 1.00 30.39 276 LEU A CA 1
ATOM 2143 C C . LEU A 1 276 ? 13.057 -29.223 -6.296 1.00 30.39 276 LEU A C 1
ATOM 2145 O O . LEU A 1 276 ? 12.788 -28.026 -6.327 1.00 30.39 276 LEU A O 1
ATOM 2149 N N . ARG A 1 277 ? 13.093 -29.988 -7.394 1.00 28.28 277 ARG A N 1
ATOM 2150 C CA . ARG A 1 277 ? 12.348 -29.676 -8.616 1.00 28.28 277 ARG A CA 1
ATOM 2151 C C . ARG A 1 277 ? 10.865 -29.779 -8.272 1.00 28.28 277 ARG A C 1
ATOM 2153 O O . ARG A 1 277 ? 10.363 -30.881 -8.073 1.00 28.28 277 ARG A O 1
ATOM 2160 N N . LEU A 1 278 ? 10.170 -28.651 -8.236 1.00 31.16 278 LEU A N 1
ATOM 2161 C CA . LEU A 1 278 ? 8.727 -28.619 -8.430 1.00 31.16 278 LEU A CA 1
ATOM 2162 C C . LEU A 1 278 ? 8.486 -28.028 -9.813 1.00 31.16 278 LEU A C 1
ATOM 2164 O O . LEU A 1 278 ? 8.788 -26.868 -10.069 1.00 31.16 278 LEU A O 1
ATOM 2168 N N . ALA A 1 279 ? 8.024 -28.888 -10.714 1.00 31.70 279 ALA A N 1
ATOM 2169 C CA . ALA A 1 279 ? 7.457 -28.487 -11.984 1.00 31.70 279 ALA A CA 1
ATOM 2170 C C . ALA A 1 279 ? 6.113 -27.816 -11.704 1.00 31.70 279 ALA A C 1
ATOM 2172 O O . ALA A 1 279 ? 5.247 -28.498 -11.170 1.00 31.70 279 ALA A O 1
ATOM 2173 N N . PHE A 1 280 ? 5.986 -26.526 -12.024 1.00 38.47 280 PHE A N 1
ATOM 2174 C CA . PHE A 1 280 ? 4.798 -25.836 -12.546 1.00 38.47 280 PHE A CA 1
ATOM 2175 C C . PHE A 1 280 ? 5.211 -24.445 -13.033 1.00 38.47 280 PHE A C 1
ATOM 2177 O O . PHE A 1 280 ? 5.943 -23.758 -12.286 1.00 38.47 280 PHE A O 1
#

Foldseek 3Di:
DDDDDDALVVLLVVLVVVLVVVPDQLVRCVVVLVVQQVSCVVVVHDRHCDDDSNVVSSVVSNVVPPPPPVPLPQDQDDPVVLVVLLVVLLVQLVDPPRDLLSNLQSLLLNVCNVVVHDLVQSLQAFQVQWAWDDPPDPFIWGWGQRQDDPPDDGDDSVPTDTDTDTCVVPVSSNSSSVSSQVSQVVQCVVVVHDDDRGNSDHPPDDSVPDTHCNVVSSNVVVVVPDPVPPPPPPPPPPPDDDDDDDDDDDDDDDDDDDDDDDDDDDDDDDDDDDDDDDDD

pLDDT: mean 71.86, std 25.26, range [24.03, 96.12]

Radius of gyration: 30.17 Å; chains: 1; bounding box: 62×65×75 Å